Protein AF-A0A6V7M2B4-F1 (afdb_monomer_lite)

Structure (mmCIF, N/CA/C/O backbone):
data_AF-A0A6V7M2B4-F1
#
_entry.id   AF-A0A6V7M2B4-F1
#
loop_
_atom_site.group_PDB
_atom_site.id
_atom_site.type_symbol
_atom_site.label_atom_id
_atom_site.label_alt_id
_atom_site.label_comp_id
_atom_site.label_asym_id
_atom_site.label_entity_id
_atom_site.label_seq_id
_atom_site.pdbx_PDB_ins_code
_atom_site.Cartn_x
_atom_site.Cartn_y
_atom_site.Cartn_z
_atom_site.occupancy
_atom_site.B_iso_or_equiv
_atom_site.auth_seq_id
_atom_site.auth_comp_id
_atom_site.auth_asym_id
_atom_site.auth_atom_id
_atom_site.pdbx_PDB_model_num
ATOM 1 N N . SER A 1 1 ? -17.835 -3.191 -33.136 1.00 56.09 1 SER A N 1
ATOM 2 C CA . SER A 1 1 ? -17.788 -2.175 -32.068 1.00 56.09 1 SER A CA 1
ATOM 3 C C . SER A 1 1 ? -17.385 -2.877 -30.785 1.00 56.09 1 SER A C 1
ATOM 5 O O . SER A 1 1 ? -18.093 -3.775 -30.359 1.00 56.09 1 SER A O 1
ATOM 7 N N . CYS A 1 2 ? -16.222 -2.564 -30.212 1.00 63.38 2 CYS A N 1
ATOM 8 C CA . CYS A 1 2 ? -15.866 -3.088 -28.892 1.00 63.38 2 CYS A CA 1
ATOM 9 C C . CYS A 1 2 ? -16.483 -2.144 -27.853 1.00 63.38 2 CYS A C 1
ATOM 11 O O . CYS A 1 2 ? -16.077 -0.986 -27.772 1.00 63.38 2 CYS A O 1
ATOM 13 N N . THR A 1 3 ? -17.528 -2.576 -27.150 1.00 84.31 3 THR A N 1
ATOM 14 C CA . THR A 1 3 ? -18.152 -1.786 -26.081 1.00 84.31 3 THR A CA 1
ATOM 15 C C . THR A 1 3 ? -17.489 -2.146 -24.757 1.00 84.31 3 THR A C 1
ATOM 17 O O . THR A 1 3 ? -17.508 -3.310 -24.374 1.00 84.31 3 THR A O 1
ATOM 20 N N . LEU A 1 4 ? -16.938 -1.163 -24.040 1.00 95.12 4 LEU A N 1
ATOM 21 C CA . LEU A 1 4 ? -16.329 -1.352 -22.710 1.00 95.12 4 LEU A CA 1
ATOM 22 C C . LEU A 1 4 ? -17.370 -1.493 -21.578 1.00 95.12 4 LEU A C 1
ATOM 24 O O . LEU A 1 4 ? -17.032 -1.466 -20.399 1.00 95.12 4 LEU A O 1
ATOM 28 N N . THR A 1 5 ? -18.653 -1.623 -21.920 1.00 96.44 5 THR A N 1
ATOM 29 C CA . THR A 1 5 ? -19.739 -1.846 -20.963 1.00 96.44 5 THR A CA 1
ATOM 30 C C . THR A 1 5 ? -19.493 -3.131 -20.173 1.00 96.44 5 THR A C 1
ATOM 32 O O . THR A 1 5 ? -19.309 -4.190 -20.767 1.00 96.44 5 THR A O 1
ATOM 35 N N . ASN A 1 6 ? -19.527 -3.038 -18.839 1.00 96.00 6 ASN A N 1
ATOM 36 C CA . ASN A 1 6 ? -19.274 -4.153 -17.918 1.00 96.00 6 ASN A CA 1
ATOM 37 C C . ASN A 1 6 ? -17.878 -4.805 -18.066 1.00 96.00 6 ASN A C 1
ATOM 39 O O . ASN A 1 6 ? -17.697 -5.957 -17.679 1.00 96.00 6 ASN A O 1
ATOM 43 N N . ASN A 1 7 ? -16.894 -4.088 -18.622 1.00 97.31 7 ASN A N 1
ATOM 44 C CA . ASN A 1 7 ? -15.493 -4.502 -18.601 1.00 97.31 7 ASN A CA 1
ATOM 45 C C . ASN A 1 7 ? -14.777 -3.802 -17.429 1.00 97.31 7 ASN A C 1
ATOM 47 O O . ASN A 1 7 ? -14.716 -2.574 -17.379 1.00 97.31 7 ASN A O 1
ATOM 51 N N . PHE A 1 8 ? -14.245 -4.598 -16.500 1.00 97.75 8 PHE A N 1
ATOM 52 C CA . PHE A 1 8 ? -13.470 -4.137 -15.342 1.00 97.75 8 PHE A CA 1
ATOM 53 C C . PHE A 1 8 ? -12.046 -4.706 -15.344 1.00 97.75 8 PHE A C 1
ATOM 55 O O . PHE A 1 8 ? -11.426 -4.830 -14.286 1.00 97.75 8 PHE A O 1
ATOM 62 N N . ASP A 1 9 ? -11.547 -5.076 -16.523 1.00 98.31 9 ASP A N 1
ATOM 63 C CA . ASP A 1 9 ? -10.176 -5.532 -16.708 1.00 98.31 9 ASP A CA 1
ATOM 64 C C . ASP A 1 9 ? -9.200 -4.440 -16.257 1.00 98.31 9 ASP A C 1
ATOM 66 O O . ASP A 1 9 ? -9.500 -3.244 -16.301 1.00 98.31 9 ASP A O 1
ATOM 70 N N . ASP A 1 10 ? -8.014 -4.848 -15.811 1.00 98.06 10 ASP A N 1
ATOM 71 C CA . ASP A 1 10 ? -6.987 -3.901 -15.391 1.00 98.06 10 ASP A CA 1
ATOM 72 C C . ASP A 1 10 ? -6.561 -2.993 -16.557 1.00 98.06 10 ASP A C 1
ATOM 74 O O . ASP A 1 10 ? -6.013 -3.460 -17.556 1.00 98.06 10 ASP A O 1
ATOM 78 N N . ILE A 1 11 ? -6.773 -1.684 -16.400 1.00 98.25 11 ILE A N 1
ATOM 79 C CA . ILE A 1 11 ? -6.397 -0.669 -17.397 1.00 98.25 11 ILE A CA 1
ATOM 80 C C . ILE A 1 11 ? -5.090 0.058 -17.057 1.00 98.25 11 ILE A C 1
ATOM 82 O O . ILE A 1 11 ? -4.674 0.961 -17.785 1.00 98.25 11 ILE A O 1
ATOM 86 N N . LYS A 1 12 ? -4.445 -0.268 -15.930 1.00 98.62 12 LYS A N 1
ATOM 87 C CA . LYS A 1 12 ? -3.243 0.438 -15.479 1.00 98.62 12 LYS A CA 1
ATOM 88 C C . LYS A 1 12 ? -2.081 0.186 -16.437 1.00 98.62 12 LYS A C 1
ATOM 90 O O . LYS A 1 12 ? -1.535 -0.910 -16.513 1.00 98.62 12 LYS A O 1
ATOM 95 N N . HIS A 1 13 ? -1.601 1.251 -17.073 1.00 98.56 13 HIS A N 1
ATOM 96 C CA . HIS A 1 13 ? -0.385 1.205 -17.892 1.00 98.56 13 HIS A CA 1
ATOM 97 C C . HIS A 1 13 ? 0.884 0.884 -17.087 1.00 98.56 13 HIS A C 1
ATOM 99 O O . HIS A 1 13 ? 1.904 0.510 -17.661 1.00 98.56 13 HIS A O 1
ATOM 105 N N . THR A 1 14 ? 0.833 1.032 -15.762 1.00 98.75 14 THR A N 1
ATOM 106 C CA . THR A 1 14 ? 1.943 0.734 -14.855 1.00 98.75 14 THR A CA 1
ATOM 107 C C . THR A 1 14 ? 2.026 -0.739 -14.459 1.00 98.75 14 THR A C 1
ATOM 109 O O . THR A 1 14 ? 3.034 -1.121 -13.871 1.00 98.75 14 THR A O 1
ATOM 112 N N . THR A 1 15 ? 1.029 -1.579 -14.766 1.00 98.81 15 THR A N 1
ATOM 113 C CA . THR A 1 15 ? 1.054 -3.010 -14.417 1.00 98.81 15 THR A CA 1
ATOM 114 C C . THR A 1 15 ? 2.173 -3.741 -15.167 1.00 98.81 15 THR A C 1
ATOM 116 O O . THR A 1 15 ? 2.308 -3.634 -16.386 1.00 98.81 15 THR A O 1
ATOM 119 N N . LEU A 1 16 ? 2.993 -4.503 -14.432 1.00 98.81 16 LEU A N 1
ATOM 120 C CA . LEU A 1 16 ? 4.170 -5.195 -14.962 1.00 98.81 16 LEU A CA 1
ATOM 121 C C . LEU A 1 16 ? 4.033 -6.717 -14.849 1.00 98.81 16 LEU A C 1
ATOM 123 O O . LEU A 1 16 ? 3.724 -7.261 -13.793 1.00 98.81 16 LEU A O 1
ATOM 127 N N . SER A 1 17 ? 4.365 -7.414 -15.937 1.00 98.75 17 SER A N 1
ATOM 128 C CA . SER A 1 17 ? 4.727 -8.839 -15.883 1.00 98.75 17 SER A CA 1
ATOM 129 C C . SER A 1 17 ? 6.101 -9.019 -15.229 1.00 98.75 17 SER A C 1
ATOM 131 O O . SER A 1 17 ? 6.891 -8.079 -15.219 1.00 98.75 17 SER A O 1
ATOM 133 N N . GLU A 1 18 ? 6.456 -10.230 -14.788 1.00 98.75 18 GLU A N 1
ATOM 134 C CA . GLU A 1 18 ? 7.800 -10.514 -14.248 1.00 98.75 18 GLU A CA 1
ATOM 135 C C . GLU A 1 18 ? 8.916 -10.109 -15.224 1.00 98.75 18 GLU A C 1
ATOM 137 O O . GLU A 1 18 ? 9.880 -9.452 -14.835 1.00 98.75 18 GLU A O 1
ATOM 142 N N . ARG A 1 19 ? 8.759 -10.412 -16.521 1.00 98.81 19 ARG A N 1
ATOM 143 C CA . ARG A 1 19 ? 9.709 -9.987 -17.562 1.00 98.81 19 ARG A CA 1
ATOM 144 C C . ARG A 1 19 ? 9.867 -8.463 -17.602 1.00 98.81 19 ARG A C 1
ATOM 146 O O . ARG A 1 19 ? 10.985 -7.968 -17.726 1.00 98.81 19 ARG A O 1
ATOM 153 N N . GLY A 1 20 ? 8.755 -7.730 -17.525 1.00 98.81 20 GLY A N 1
ATOM 154 C CA . GLY A 1 20 ? 8.756 -6.266 -17.495 1.00 98.81 20 GLY A CA 1
ATOM 155 C C . GLY A 1 20 ? 9.381 -5.715 -16.213 1.00 98.81 20 GLY A C 1
ATOM 156 O O . GLY A 1 20 ? 10.231 -4.834 -16.281 1.00 98.81 20 GLY A O 1
ATOM 157 N N . ALA A 1 21 ? 9.021 -6.288 -15.064 1.00 98.94 21 ALA A N 1
ATOM 158 C CA . ALA A 1 21 ? 9.522 -5.899 -13.754 1.00 98.94 21 ALA A CA 1
ATOM 159 C C . ALA A 1 21 ? 11.032 -6.115 -13.624 1.00 98.94 21 ALA A C 1
ATOM 161 O O . ALA A 1 21 ? 11.735 -5.219 -13.169 1.00 98.94 21 ALA A O 1
ATOM 162 N N . LEU A 1 22 ? 11.562 -7.252 -14.084 1.00 98.88 22 LEU A N 1
ATOM 163 C CA . LEU A 1 22 ? 13.005 -7.497 -14.078 1.00 98.88 22 LEU A CA 1
ATOM 164 C C . LEU A 1 22 ? 13.753 -6.504 -14.970 1.00 98.88 22 LEU A C 1
ATOM 166 O O . LEU A 1 22 ? 14.755 -5.943 -14.534 1.00 98.88 22 LEU A O 1
ATOM 170 N N . LYS A 1 23 ? 13.246 -6.226 -16.180 1.00 98.88 23 LYS A N 1
ATOM 171 C CA . LYS A 1 23 ? 13.855 -5.232 -17.077 1.00 98.88 23 LYS A CA 1
ATOM 172 C C . LYS A 1 23 ? 13.889 -3.843 -16.430 1.00 98.88 23 LYS A C 1
ATOM 174 O O . LYS A 1 23 ? 14.935 -3.198 -16.417 1.00 98.88 23 LYS A O 1
ATOM 179 N N . GLU A 1 24 ? 12.766 -3.401 -15.874 1.00 98.88 24 GLU A N 1
ATOM 180 C CA . GLU A 1 24 ? 12.638 -2.073 -15.273 1.00 98.88 24 GLU A CA 1
ATOM 181 C C . GLU A 1 24 ? 13.456 -1.940 -13.975 1.00 98.88 24 GLU A C 1
ATOM 183 O O . GLU A 1 24 ? 14.129 -0.933 -13.752 1.00 98.88 24 GLU A O 1
ATOM 188 N N . ALA A 1 25 ? 13.501 -2.988 -13.147 1.00 98.88 25 ALA A N 1
ATOM 189 C CA . ALA A 1 25 ? 14.331 -3.021 -11.944 1.00 98.88 25 ALA A CA 1
ATOM 190 C C . ALA A 1 25 ? 15.839 -3.024 -12.258 1.00 98.88 25 ALA A C 1
ATOM 192 O O . ALA A 1 25 ? 16.637 -2.426 -11.525 1.00 98.88 25 ALA A O 1
ATOM 193 N N . SER A 1 26 ? 16.250 -3.668 -13.355 1.00 98.69 26 SER A N 1
ATOM 194 C CA . SER A 1 26 ? 17.626 -3.600 -13.859 1.00 98.69 26 SER A CA 1
ATOM 195 C C . SER A 1 26 ? 17.983 -2.210 -14.389 1.00 98.69 26 SER A C 1
ATOM 197 O O . SER A 1 26 ? 19.115 -1.780 -14.186 1.00 98.69 26 SER A O 1
ATOM 199 N N . ARG A 1 27 ? 17.028 -1.491 -14.997 1.00 98.75 27 ARG A N 1
ATOM 200 C CA . ARG A 1 27 ? 17.210 -0.116 -15.496 1.00 98.75 27 ARG A CA 1
ATOM 201 C C . ARG A 1 27 ? 17.409 0.903 -14.370 1.00 98.75 27 ARG A C 1
ATOM 203 O O . ARG A 1 27 ? 18.131 1.879 -14.544 1.00 98.75 27 ARG A O 1
ATOM 210 N N . CYS A 1 28 ? 16.795 0.678 -13.207 1.00 98.88 28 CYS A N 1
ATOM 211 C CA . CYS A 1 28 ? 16.949 1.550 -12.042 1.00 98.88 28 CYS A CA 1
ATOM 212 C C . CYS A 1 28 ? 18.419 1.667 -11.603 1.00 98.88 28 CYS A C 1
ATOM 214 O O . CYS A 1 28 ? 19.070 0.657 -11.313 1.00 98.88 28 CYS A O 1
ATOM 216 N N . LEU A 1 29 ? 18.894 2.911 -11.452 1.00 98.75 29 LEU A N 1
ATOM 217 C CA . LEU A 1 29 ? 20.263 3.242 -11.031 1.00 98.75 29 LEU A CA 1
ATOM 218 C C . LEU A 1 29 ? 20.574 2.888 -9.571 1.00 98.75 29 LEU A C 1
ATOM 220 O O . LEU A 1 29 ? 21.741 2.872 -9.191 1.00 98.75 29 LEU A O 1
ATOM 224 N N . LYS A 1 30 ? 19.550 2.626 -8.746 1.00 98.69 30 LYS A N 1
ATOM 225 C CA . LYS A 1 30 ? 19.702 2.307 -7.312 1.00 98.69 30 LYS A CA 1
ATOM 226 C C . LYS A 1 30 ? 20.486 3.408 -6.575 1.00 98.69 30 LYS A C 1
ATOM 228 O O . LYS A 1 30 ? 21.428 3.135 -5.830 1.00 98.69 30 LYS A O 1
ATOM 233 N N . CYS A 1 31 ? 20.080 4.656 -6.820 1.00 98.75 31 CYS A N 1
ATOM 234 C CA . CYS A 1 31 ? 20.736 5.877 -6.354 1.00 98.75 31 CYS A CA 1
ATOM 235 C C . CYS A 1 31 ? 21.023 5.857 -4.845 1.00 98.75 31 CYS A C 1
ATOM 237 O O . CYS A 1 31 ? 20.195 5.405 -4.056 1.00 98.75 31 CYS A O 1
ATOM 239 N N . ALA A 1 32 ? 22.168 6.401 -4.436 1.00 98.44 32 ALA A N 1
ATOM 240 C CA . ALA A 1 32 ? 22.384 6.781 -3.043 1.00 98.44 32 ALA A CA 1
ATOM 241 C C . ALA A 1 32 ? 21.483 7.972 -2.679 1.00 98.44 32 ALA A C 1
ATOM 243 O O . ALA A 1 32 ? 21.196 8.792 -3.551 1.00 98.44 32 ALA A O 1
ATOM 244 N N . ASP A 1 33 ? 21.054 8.046 -1.413 1.00 97.94 33 ASP A N 1
ATOM 245 C CA . ASP A 1 33 ? 20.233 9.146 -0.878 1.00 97.94 33 ASP A CA 1
ATOM 246 C C . ASP A 1 33 ? 19.055 9.511 -1.806 1.00 97.94 33 ASP A C 1
ATOM 248 O O . ASP A 1 33 ? 18.876 10.653 -2.239 1.00 97.94 33 ASP A O 1
ATOM 252 N N . ALA A 1 34 ? 18.315 8.473 -2.212 1.00 98.50 34 ALA A N 1
ATOM 253 C CA . ALA A 1 34 ? 17.491 8.507 -3.407 1.00 98.50 34 ALA A CA 1
ATOM 254 C C . ALA A 1 34 ? 16.373 9.567 -3.310 1.00 98.50 34 ALA A C 1
ATOM 256 O O . ALA A 1 34 ? 15.529 9.490 -2.414 1.00 98.50 34 ALA A O 1
ATOM 257 N N . PRO A 1 35 ? 16.279 10.518 -4.259 1.00 98.69 35 PRO A N 1
ATOM 258 C CA . PRO A 1 35 ? 15.240 11.549 -4.222 1.00 98.69 35 PRO A CA 1
ATOM 259 C C . PRO A 1 35 ? 13.826 10.970 -4.335 1.00 98.69 35 PRO A C 1
ATOM 261 O O . PRO A 1 35 ? 12.902 11.486 -3.717 1.00 98.69 35 PRO A O 1
ATOM 264 N N . CYS A 1 36 ? 13.656 9.838 -5.025 1.00 98.75 36 CYS A N 1
ATOM 265 C CA . CYS A 1 36 ? 12.371 9.145 -5.092 1.00 98.75 36 CYS A CA 1
ATOM 266 C C . CYS A 1 36 ? 11.873 8.630 -3.730 1.00 98.75 36 CYS A C 1
ATOM 268 O O . CYS A 1 36 ? 10.662 8.600 -3.518 1.00 98.75 36 CYS A O 1
ATOM 270 N N . GLN A 1 37 ? 12.775 8.258 -2.812 1.00 98.75 37 GLN A N 1
ATOM 271 C CA . GLN A 1 37 ? 12.416 7.919 -1.433 1.00 98.75 37 GLN A CA 1
ATOM 272 C C . GLN A 1 37 ? 11.984 9.176 -0.674 1.00 98.75 37 GLN A C 1
ATOM 274 O O . GLN A 1 37 ? 10.906 9.185 -0.093 1.00 98.75 37 GLN A O 1
ATOM 279 N N . LYS A 1 38 ? 12.753 10.269 -0.778 1.00 98.56 38 LYS A N 1
ATOM 280 C CA . LYS A 1 38 ? 12.433 11.553 -0.125 1.00 98.56 38 LYS A CA 1
ATOM 281 C C . LYS A 1 38 ? 11.080 12.123 -0.553 1.00 98.56 38 LYS A C 1
ATOM 283 O O . LYS A 1 38 ? 10.396 12.740 0.257 1.00 98.56 38 LYS A O 1
ATOM 288 N N . SER A 1 39 ? 10.707 11.911 -1.815 1.00 98.50 39 SER A N 1
ATOM 289 C CA . SER A 1 39 ? 9.413 12.301 -2.388 1.00 98.50 39 SER A CA 1
ATOM 290 C C . SER A 1 39 ? 8.284 11.299 -2.103 1.00 98.50 39 SER A C 1
ATOM 292 O O . SER A 1 39 ? 7.145 11.534 -2.505 1.00 98.50 39 SER A O 1
ATOM 294 N N . CYS A 1 40 ? 8.563 10.172 -1.443 1.00 98.69 40 CYS A N 1
ATOM 295 C CA . CYS A 1 40 ? 7.544 9.226 -1.006 1.00 98.69 40 CYS A CA 1
ATOM 296 C C . CYS A 1 40 ? 7.007 9.632 0.379 1.00 98.69 40 CYS A C 1
ATOM 29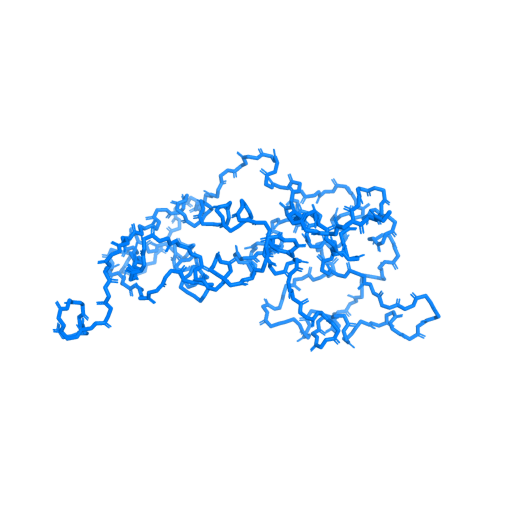8 O O . CYS A 1 40 ? 7.789 9.705 1.328 1.00 98.69 40 CYS A O 1
ATOM 300 N N . PRO A 1 41 ? 5.684 9.821 0.554 1.00 98.75 41 PRO A N 1
ATOM 301 C CA . PRO A 1 41 ? 5.114 10.203 1.849 1.00 98.75 41 PRO A CA 1
ATOM 302 C C . PRO A 1 41 ? 5.391 9.214 2.989 1.00 98.75 41 PRO A C 1
ATOM 304 O O . PRO A 1 41 ? 5.492 9.629 4.139 1.00 98.75 41 PRO A O 1
ATOM 307 N N . THR A 1 42 ? 5.535 7.921 2.685 1.00 98.44 42 THR A N 1
ATOM 308 C CA . THR A 1 42 ? 5.882 6.884 3.672 1.00 98.44 42 THR A CA 1
ATOM 309 C C . THR A 1 42 ? 7.378 6.569 3.707 1.00 98.44 42 THR A C 1
ATOM 311 O O . THR A 1 42 ? 7.769 5.646 4.402 1.00 98.44 42 THR A O 1
ATOM 314 N N . GLN A 1 43 ? 8.216 7.302 2.962 1.00 98.31 43 GLN A N 1
ATOM 315 C CA . GLN A 1 43 ? 9.679 7.145 2.944 1.00 98.31 43 GLN A CA 1
ATOM 316 C C . GLN A 1 43 ? 10.179 5.724 2.622 1.00 98.31 43 GLN A C 1
ATOM 318 O O . GLN A 1 43 ? 11.285 5.367 3.030 1.00 98.31 43 GLN A O 1
ATOM 323 N N . ILE A 1 44 ? 9.404 4.939 1.855 1.00 98.12 44 ILE A N 1
ATOM 324 C CA . ILE A 1 44 ? 9.785 3.565 1.485 1.00 98.12 44 ILE A CA 1
ATOM 325 C C . ILE A 1 44 ? 11.178 3.545 0.846 1.00 98.12 44 ILE A C 1
ATOM 327 O O . ILE A 1 44 ? 11.476 4.384 -0.013 1.00 98.12 44 ILE A O 1
ATOM 331 N N . ASP A 1 45 ? 12.018 2.572 1.199 1.00 98.62 45 ASP A N 1
ATOM 332 C CA . ASP A 1 45 ? 13.343 2.431 0.587 1.00 98.62 45 ASP A CA 1
ATOM 333 C C . ASP A 1 45 ? 13.242 1.897 -0.858 1.00 98.62 45 ASP A C 1
ATOM 335 O O . ASP A 1 45 ? 13.389 0.704 -1.156 1.00 98.62 45 ASP A O 1
ATOM 339 N N . VAL A 1 46 ? 12.993 2.827 -1.790 1.00 98.75 46 VAL A N 1
ATOM 340 C CA . VAL A 1 46 ? 12.859 2.564 -3.231 1.00 98.75 46 VAL A CA 1
ATOM 341 C C . VAL A 1 46 ? 14.098 1.885 -3.803 1.00 98.75 46 VAL A C 1
ATOM 343 O O . VAL A 1 46 ? 13.999 1.001 -4.658 1.00 98.75 46 VAL A O 1
ATOM 346 N N . LYS A 1 47 ? 15.282 2.276 -3.331 1.00 98.75 47 LYS A N 1
ATOM 347 C CA . LYS A 1 47 ? 16.543 1.696 -3.786 1.00 98.75 47 LYS A CA 1
ATOM 348 C C . LYS A 1 47 ? 16.599 0.217 -3.410 1.00 98.75 47 LYS A C 1
ATOM 350 O O . LYS A 1 47 ? 16.895 -0.619 -4.272 1.00 98.75 47 LYS A O 1
ATOM 355 N N . SER A 1 48 ? 16.329 -0.107 -2.151 1.00 98.81 48 SER A N 1
ATOM 356 C CA . SER A 1 48 ? 16.481 -1.459 -1.614 1.00 98.81 48 SER A CA 1
ATOM 357 C C . SER A 1 48 ? 15.430 -2.422 -2.159 1.00 98.81 48 SER A C 1
ATOM 359 O O . SER A 1 48 ? 15.791 -3.520 -2.606 1.00 98.81 48 SER A O 1
ATOM 361 N N . PHE A 1 49 ? 14.155 -2.020 -2.239 1.00 98.88 49 PHE A N 1
ATOM 362 C CA . PHE A 1 49 ? 13.135 -2.927 -2.770 1.00 98.88 49 PHE A CA 1
ATOM 363 C C . PHE A 1 49 ? 13.332 -3.188 -4.270 1.00 98.88 49 PHE A C 1
ATOM 365 O O . PHE A 1 49 ? 13.233 -4.336 -4.707 1.00 98.88 49 PHE A O 1
ATOM 372 N N . ILE A 1 50 ? 13.699 -2.176 -5.071 1.00 98.94 50 ILE A N 1
ATOM 373 C CA . ILE A 1 50 ? 13.962 -2.379 -6.507 1.00 98.94 50 ILE A CA 1
ATOM 374 C C . ILE A 1 50 ? 15.221 -3.230 -6.717 1.00 98.94 50 ILE A C 1
ATOM 376 O O . ILE A 1 50 ? 15.246 -4.091 -7.600 1.00 98.94 50 ILE A O 1
ATOM 380 N N . THR A 1 51 ? 16.249 -3.053 -5.882 1.00 98.94 51 THR A N 1
ATOM 381 C CA . THR A 1 51 ? 17.429 -3.934 -5.886 1.00 98.94 51 THR A CA 1
ATOM 382 C C . THR A 1 51 ? 17.023 -5.386 -5.645 1.00 98.94 51 THR A C 1
ATOM 384 O O . THR A 1 51 ? 17.434 -6.276 -6.393 1.00 98.94 51 THR A O 1
ATOM 387 N N . SER A 1 52 ? 16.148 -5.628 -4.669 1.00 98.88 52 SER A N 1
ATOM 388 C CA . SER A 1 52 ? 15.630 -6.963 -4.368 1.00 98.88 52 SER A CA 1
ATOM 389 C C . SER A 1 52 ? 14.853 -7.566 -5.545 1.00 98.88 52 SER A C 1
ATOM 391 O O . SER A 1 52 ? 15.102 -8.720 -5.894 1.00 98.88 52 SER A O 1
ATOM 393 N N . ILE A 1 53 ? 14.014 -6.784 -6.241 1.00 98.88 53 ILE A N 1
ATOM 394 C CA . ILE A 1 53 ? 13.327 -7.235 -7.467 1.00 98.88 53 ILE A CA 1
ATOM 395 C C . ILE A 1 53 ? 14.339 -7.632 -8.547 1.00 98.88 53 ILE A C 1
ATOM 397 O O . ILE A 1 53 ? 14.208 -8.707 -9.130 1.00 98.88 53 ILE A O 1
ATOM 401 N N . SER A 1 54 ? 15.371 -6.812 -8.789 1.00 98.75 54 SER A N 1
ATOM 402 C CA . SER A 1 54 ? 16.390 -7.103 -9.814 1.00 98.75 54 SER A CA 1
ATOM 403 C C . SER A 1 54 ? 17.167 -8.398 -9.545 1.00 98.75 54 SER A C 1
ATOM 405 O O . SER A 1 54 ? 17.589 -9.069 -10.483 1.00 98.75 54 SER A O 1
ATOM 407 N N . ASN A 1 55 ? 17.267 -8.796 -8.273 1.00 98.75 55 ASN A N 1
ATOM 408 C CA . ASN A 1 55 ? 17.900 -10.036 -7.824 1.00 98.75 55 ASN A CA 1
ATOM 409 C C . ASN A 1 55 ? 16.908 -11.201 -7.647 1.00 98.75 55 ASN A C 1
ATOM 411 O O . ASN A 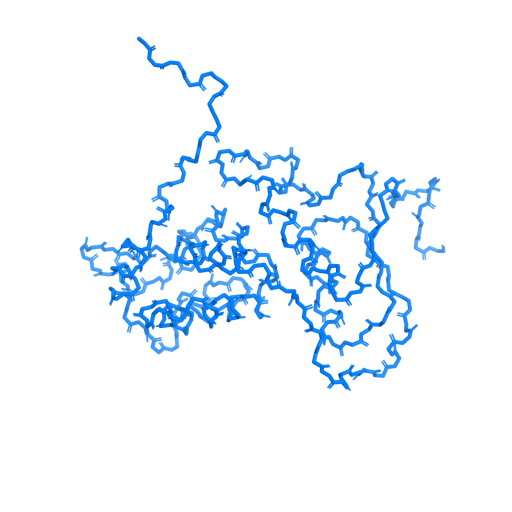1 55 ? 17.255 -12.210 -7.037 1.00 98.75 55 ASN A O 1
ATOM 415 N N . LYS A 1 56 ? 15.668 -11.070 -8.142 1.00 98.75 56 LYS A N 1
ATOM 416 C CA . LYS A 1 56 ? 14.572 -12.048 -7.980 1.00 98.75 56 LYS A CA 1
ATOM 417 C C . LYS A 1 56 ? 14.186 -12.356 -6.526 1.00 98.75 56 LYS A C 1
ATOM 419 O O . LYS A 1 56 ? 13.509 -13.344 -6.251 1.00 98.75 56 LYS A O 1
ATOM 424 N N . ASN A 1 57 ? 14.566 -11.497 -5.585 1.00 98.81 57 ASN A N 1
ATOM 425 C CA . ASN A 1 57 ? 14.152 -11.586 -4.191 1.00 98.81 57 ASN A CA 1
ATOM 426 C C . ASN A 1 57 ? 12.842 -10.807 -3.977 1.00 98.81 57 ASN A C 1
ATOM 428 O O . ASN A 1 57 ? 12.825 -9.731 -3.379 1.00 98.81 57 ASN A O 1
ATOM 432 N N . TYR A 1 58 ? 11.734 -11.340 -4.492 1.00 98.81 58 TYR A N 1
ATOM 433 C CA . TYR A 1 58 ? 10.428 -10.668 -4.429 1.00 98.81 58 TYR A CA 1
ATOM 434 C C . TYR A 1 58 ? 9.885 -10.568 -3.004 1.00 98.81 58 TYR A C 1
ATOM 436 O O . TYR A 1 58 ? 9.308 -9.549 -2.638 1.00 98.81 58 TYR A O 1
ATOM 444 N N . TYR A 1 59 ? 10.145 -11.585 -2.178 1.00 98.75 59 TYR A N 1
ATOM 445 C CA . TYR A 1 59 ? 9.821 -11.550 -0.754 1.00 98.75 59 TYR A CA 1
ATOM 446 C C . TYR A 1 59 ? 10.550 -10.405 -0.039 1.00 98.75 59 TYR A C 1
ATOM 448 O O . TYR A 1 59 ? 9.916 -9.627 0.665 1.00 98.75 59 TYR A O 1
ATOM 456 N N . GLY A 1 60 ? 11.866 -10.265 -0.245 1.00 98.69 60 GLY A N 1
ATOM 457 C CA . GLY A 1 60 ? 12.645 -9.177 0.348 1.00 98.69 60 GLY A CA 1
ATOM 458 C C . GLY A 1 60 ? 12.159 -7.800 -0.100 1.00 98.69 60 GLY A C 1
ATOM 459 O O . GLY A 1 60 ? 12.029 -6.908 0.730 1.00 98.69 60 GLY A O 1
ATOM 460 N N . ALA A 1 61 ? 11.806 -7.651 -1.380 1.00 98.88 61 ALA A N 1
ATOM 461 C CA . ALA A 1 61 ? 11.215 -6.418 -1.893 1.00 98.88 61 ALA A CA 1
ATOM 462 C C . ALA A 1 61 ? 9.877 -6.090 -1.211 1.00 98.88 61 ALA A C 1
ATOM 464 O O . ALA A 1 61 ? 9.693 -4.978 -0.724 1.00 98.88 61 ALA A O 1
ATOM 465 N N . ALA A 1 62 ? 8.958 -7.058 -1.144 1.00 98.88 62 ALA A N 1
ATOM 466 C CA . ALA A 1 62 ? 7.660 -6.871 -0.503 1.00 98.88 62 ALA A CA 1
ATOM 467 C C . ALA A 1 62 ? 7.792 -6.589 0.997 1.00 98.88 62 ALA A C 1
ATOM 469 O O . ALA A 1 62 ? 7.090 -5.726 1.516 1.00 98.88 62 ALA A O 1
ATOM 470 N N . LYS A 1 63 ? 8.716 -7.270 1.686 1.00 98.50 63 LYS A N 1
ATOM 471 C CA . LYS A 1 63 ? 9.029 -7.006 3.092 1.00 98.50 63 LYS A CA 1
ATOM 472 C C . LYS A 1 63 ? 9.483 -5.563 3.295 1.00 98.50 63 LYS A C 1
ATOM 474 O O . LYS A 1 63 ? 8.988 -4.924 4.216 1.00 98.50 63 LYS A O 1
ATOM 479 N N . GLU A 1 64 ? 10.390 -5.062 2.460 1.00 98.56 64 GLU A N 1
ATOM 480 C CA . GLU A 1 64 ? 10.862 -3.675 2.536 1.00 98.56 64 GLU A CA 1
ATOM 481 C C . GLU A 1 64 ? 9.692 -2.694 2.364 1.00 98.56 64 GLU A C 1
ATOM 483 O O . GLU A 1 64 ? 9.442 -1.861 3.228 1.00 98.56 64 GLU A O 1
ATOM 488 N N . ILE A 1 65 ? 8.883 -2.881 1.315 1.00 98.88 65 ILE A N 1
ATOM 489 C CA . ILE A 1 65 ? 7.701 -2.050 1.036 1.00 98.88 65 ILE A CA 1
ATOM 490 C C . ILE A 1 65 ? 6.720 -2.046 2.220 1.00 98.88 65 ILE A C 1
ATOM 492 O O . ILE A 1 65 ? 6.289 -0.985 2.668 1.00 98.88 65 ILE A O 1
ATOM 496 N N . LEU A 1 66 ? 6.361 -3.229 2.730 1.00 98.62 66 LEU A N 1
ATOM 497 C CA . LEU A 1 66 ? 5.371 -3.387 3.799 1.00 98.62 66 LEU A CA 1
ATOM 498 C C . LEU A 1 66 ? 5.900 -2.958 5.174 1.00 98.62 66 LEU A C 1
ATOM 500 O O . LEU A 1 66 ? 5.103 -2.746 6.092 1.00 98.62 66 LEU A O 1
ATOM 504 N N . SER A 1 67 ? 7.220 -2.835 5.345 1.00 98.12 67 SER A N 1
ATOM 505 C CA . SER A 1 67 ? 7.821 -2.359 6.597 1.00 98.12 67 SER A CA 1
ATOM 506 C C . SER A 1 67 ? 7.461 -0.896 6.849 1.00 98.12 67 SER A C 1
ATOM 508 O O . SER A 1 67 ? 7.034 -0.572 7.956 1.00 98.12 67 SER A O 1
ATOM 510 N N . ASP A 1 68 ? 7.498 -0.068 5.805 1.00 98.62 68 ASP A N 1
ATOM 511 C CA . ASP A 1 68 ? 7.167 1.359 5.881 1.00 98.62 68 ASP A CA 1
ATOM 512 C C . ASP A 1 68 ? 5.717 1.673 5.484 1.00 98.62 68 ASP A C 1
ATOM 514 O O . ASP A 1 68 ? 5.139 2.657 5.947 1.00 98.62 68 ASP A O 1
ATOM 518 N N . ASN A 1 69 ? 5.098 0.849 4.632 1.00 98.81 69 ASN A N 1
ATOM 519 C CA . ASN A 1 69 ? 3.739 1.076 4.150 1.00 98.81 69 ASN A CA 1
ATOM 520 C C . ASN A 1 69 ? 2.875 -0.197 4.238 1.00 98.81 69 ASN A C 1
ATOM 522 O O . ASN A 1 69 ? 2.928 -1.035 3.335 1.00 98.81 69 ASN A O 1
ATOM 526 N N . PRO A 1 70 ? 2.017 -0.329 5.269 1.00 98.69 70 PRO A N 1
ATOM 527 C CA . PRO A 1 70 ? 1.090 -1.455 5.411 1.00 98.69 70 PRO A CA 1
ATOM 528 C C . PRO A 1 70 ? 0.108 -1.637 4.243 1.00 98.69 70 PRO A C 1
ATOM 530 O O . PRO A 1 70 ? -0.401 -2.737 4.059 1.00 98.69 70 PRO A O 1
ATOM 533 N N . LEU A 1 71 ? -0.133 -0.586 3.450 1.00 98.88 71 LEU A N 1
ATOM 534 C CA . LEU A 1 71 ? -0.987 -0.603 2.258 1.00 98.88 71 LEU A CA 1
ATOM 535 C C . LEU A 1 71 ? -0.155 -0.595 0.962 1.00 98.88 71 LEU A C 1
ATOM 537 O O . LEU A 1 71 ? -0.444 0.116 -0.007 1.00 98.88 71 LEU A O 1
ATOM 541 N N . GLY A 1 72 ? 0.949 -1.344 0.972 1.00 98.75 72 GLY A N 1
ATOM 542 C CA . GLY A 1 72 ? 1.946 -1.351 -0.091 1.00 98.75 72 GLY A CA 1
ATOM 543 C C . GLY A 1 72 ? 1.417 -1.785 -1.463 1.00 98.75 72 GLY A C 1
ATOM 544 O O . GLY A 1 72 ? 1.840 -1.217 -2.471 1.00 98.75 72 GLY A O 1
ATOM 545 N N . LEU A 1 73 ? 0.490 -2.743 -1.537 1.00 98.81 73 LEU A N 1
ATOM 546 C CA . LEU A 1 73 ? -0.084 -3.198 -2.806 1.00 98.81 73 LEU A CA 1
ATOM 547 C C . LEU A 1 73 ? -1.089 -2.178 -3.343 1.00 98.81 73 LEU A C 1
ATOM 549 O O . LEU A 1 73 ? -0.989 -1.796 -4.510 1.00 98.81 73 LEU A O 1
ATOM 553 N N . THR A 1 74 ? -1.980 -1.673 -2.483 1.00 98.88 74 THR A N 1
ATOM 554 C CA . THR A 1 74 ? -2.919 -0.599 -2.836 1.00 98.88 74 THR A CA 1
ATOM 555 C C . THR A 1 74 ? -2.158 0.611 -3.376 1.00 98.88 74 THR A C 1
ATOM 557 O O . THR A 1 74 ? -2.406 1.054 -4.499 1.00 98.88 74 THR A O 1
ATOM 560 N N . CYS A 1 75 ? -1.166 1.112 -2.632 1.00 98.81 75 CYS A N 1
ATOM 561 C CA . CYS A 1 75 ? -0.358 2.261 -3.042 1.00 98.81 75 CYS A CA 1
ATOM 562 C C . CYS A 1 75 ? 0.417 2.013 -4.345 1.00 98.81 75 CYS A C 1
ATOM 564 O O . CYS A 1 75 ? 0.476 2.906 -5.189 1.00 98.81 75 CYS A O 1
ATOM 566 N N . GLY A 1 76 ? 0.944 0.803 -4.565 1.00 98.75 76 GLY A N 1
ATOM 567 C CA . GLY A 1 76 ? 1.604 0.448 -5.826 1.00 98.75 76 GLY A CA 1
ATOM 568 C C . GLY A 1 76 ? 0.685 0.577 -7.049 1.00 98.75 76 GLY A C 1
ATOM 569 O O . GLY A 1 76 ? 1.151 0.882 -8.146 1.00 98.75 76 GLY A O 1
ATOM 570 N N . MET A 1 77 ? -0.626 0.397 -6.865 1.00 98.81 77 MET A N 1
ATOM 571 C CA . MET A 1 77 ? -1.618 0.501 -7.936 1.00 98.81 77 MET A CA 1
ATOM 572 C C . MET A 1 77 ? -2.180 1.912 -8.137 1.00 98.81 77 MET A C 1
ATOM 574 O O . MET A 1 77 ? -2.501 2.269 -9.271 1.00 98.81 77 MET A O 1
ATOM 578 N N . VAL A 1 78 ? -2.343 2.700 -7.065 1.00 98.75 78 VAL A N 1
ATOM 579 C CA . VAL A 1 78 ? -3.143 3.943 -7.115 1.00 98.75 78 VAL A CA 1
ATOM 580 C C . VAL A 1 78 ? -2.377 5.230 -6.831 1.00 98.75 78 VAL A C 1
ATOM 582 O O . VAL A 1 78 ? -2.939 6.305 -7.042 1.00 98.75 78 VAL A O 1
ATOM 585 N N . CYS A 1 79 ? -1.127 5.165 -6.361 1.00 98.56 79 CYS A N 1
ATOM 586 C CA . CYS A 1 79 ? -0.360 6.377 -6.078 1.00 98.56 79 CYS A CA 1
ATOM 587 C C . CYS A 1 79 ? -0.213 7.252 -7.340 1.00 98.56 79 CYS A C 1
ATOM 589 O O . CYS A 1 79 ? 0.170 6.739 -8.395 1.00 98.56 79 CYS A O 1
ATOM 591 N N . PRO A 1 80 ? -0.437 8.577 -7.245 1.00 98.62 80 PRO A N 1
ATOM 592 C CA . PRO A 1 80 ? -0.155 9.517 -8.327 1.00 98.62 80 PRO A CA 1
ATOM 593 C C . PRO A 1 80 ? 1.358 9.756 -8.409 1.00 98.62 80 PRO A C 1
ATOM 595 O O . PRO A 1 80 ? 1.878 10.784 -7.989 1.00 98.62 80 PRO A O 1
ATOM 598 N N . THR A 1 81 ? 2.104 8.755 -8.878 1.00 98.75 81 THR A N 1
ATOM 599 C CA . THR A 1 81 ? 3.560 8.713 -8.697 1.00 98.75 81 THR A CA 1
ATOM 600 C C . THR A 1 81 ? 4.304 9.869 -9.364 1.00 98.75 81 THR A C 1
ATOM 602 O O . THR A 1 81 ? 5.378 10.230 -8.881 1.00 98.75 81 THR A O 1
ATOM 605 N N . SER A 1 82 ? 3.758 10.449 -10.441 1.00 98.50 82 SER A N 1
ATOM 606 C CA . SER A 1 82 ? 4.321 11.627 -11.123 1.00 98.50 82 SER A CA 1
ATOM 607 C C . SER A 1 82 ? 4.480 12.827 -10.194 1.00 98.50 82 SER A C 1
ATOM 609 O O . SER A 1 82 ? 5.451 13.559 -10.326 1.00 98.50 82 SER A O 1
ATOM 611 N N . ASP A 1 83 ? 3.578 12.967 -9.223 1.00 98.56 83 ASP A N 1
ATOM 612 C CA . ASP A 1 83 ? 3.572 14.063 -8.249 1.00 98.56 83 ASP A CA 1
ATOM 613 C C . ASP A 1 83 ? 4.263 13.653 -6.935 1.00 98.56 83 ASP A C 1
ATOM 615 O O . ASP A 1 83 ? 4.287 14.410 -5.969 1.00 98.56 83 ASP A O 1
ATOM 619 N N . LEU A 1 84 ? 4.812 12.433 -6.887 1.00 98.75 84 LEU A N 1
ATOM 620 C CA . LEU A 1 84 ? 5.445 11.819 -5.721 1.00 98.75 84 LEU A CA 1
ATOM 621 C C . LEU A 1 84 ? 6.826 11.247 -6.102 1.00 98.75 84 LEU A C 1
ATOM 623 O O . LEU A 1 84 ? 7.691 11.945 -6.630 1.00 98.75 84 LEU A O 1
ATOM 627 N N . CYS A 1 85 ? 7.054 9.956 -5.839 1.00 98.75 85 CYS A N 1
ATOM 628 C CA . CYS A 1 85 ? 8.346 9.290 -5.983 1.00 98.75 85 CYS A CA 1
ATOM 629 C C . CYS A 1 85 ? 8.920 9.324 -7.409 1.00 98.75 85 CYS A C 1
ATOM 631 O O . CYS A 1 85 ? 10.130 9.472 -7.575 1.00 98.75 85 CYS A O 1
ATOM 633 N N . VAL A 1 86 ? 8.079 9.199 -8.441 1.00 98.75 86 VAL A N 1
ATOM 634 C CA . VAL A 1 86 ? 8.522 9.210 -9.846 1.00 98.75 86 VAL A CA 1
ATOM 635 C C . VAL A 1 86 ? 8.874 10.628 -10.290 1.00 98.75 86 VAL A C 1
ATOM 637 O O . VAL A 1 86 ? 9.845 10.787 -11.026 1.00 98.75 86 VAL A O 1
ATOM 640 N N . GLY A 1 87 ? 8.180 11.649 -9.772 1.00 98.31 87 GLY A N 1
ATOM 641 C CA . GLY A 1 87 ? 8.511 13.060 -10.005 1.00 98.31 87 GLY A CA 1
ATOM 642 C C . GLY A 1 87 ? 9.910 13.453 -9.520 1.00 98.31 87 GLY A C 1
ATOM 643 O O . GLY A 1 87 ? 10.559 14.299 -10.125 1.00 98.31 87 GLY A O 1
ATOM 644 N N . GLY A 1 88 ? 10.411 12.788 -8.474 1.00 98.06 88 GLY A N 1
ATOM 645 C CA . GLY A 1 88 ? 11.775 12.963 -7.968 1.00 98.06 88 GLY A CA 1
ATOM 646 C C . GLY A 1 88 ? 12.823 12.025 -8.581 1.00 98.06 88 GLY A C 1
ATOM 647 O O . GLY A 1 88 ? 13.962 12.023 -8.131 1.00 98.06 88 GLY A O 1
ATOM 648 N N . CYS A 1 89 ? 12.488 11.166 -9.547 1.00 98.81 89 CYS A N 1
ATOM 649 C CA . CYS A 1 89 ? 13.422 10.147 -10.035 1.00 98.81 89 CYS A CA 1
ATOM 650 C C . CYS A 1 89 ? 14.550 10.746 -10.899 1.00 98.81 89 CYS A C 1
ATOM 652 O O . CYS A 1 89 ? 14.282 11.361 -11.925 1.00 98.81 89 CYS A O 1
ATOM 654 N N . ASN A 1 90 ? 15.818 10.460 -10.570 1.00 98.81 90 ASN A N 1
ATOM 655 C CA . ASN A 1 90 ? 16.981 10.934 -11.346 1.00 98.81 90 ASN A CA 1
ATOM 656 C C . ASN A 1 90 ? 16.961 10.519 -12.828 1.00 98.81 90 ASN A C 1
ATOM 658 O O . ASN A 1 90 ? 17.494 11.236 -13.669 1.00 98.81 90 ASN A O 1
ATOM 662 N N . LEU A 1 91 ? 16.348 9.378 -13.164 1.00 98.69 91 LEU A N 1
ATOM 663 C CA . LEU A 1 91 ? 16.228 8.927 -14.556 1.00 98.69 91 LEU A CA 1
ATOM 664 C C . LEU A 1 91 ? 15.232 9.756 -15.381 1.00 98.69 91 LEU A C 1
ATOM 666 O O . LEU A 1 91 ? 15.210 9.622 -16.595 1.00 98.69 91 LEU A O 1
ATOM 670 N N . ALA A 1 92 ? 14.464 10.667 -14.771 1.00 98.19 92 ALA A N 1
ATOM 671 C CA . ALA A 1 92 ? 13.711 11.670 -15.526 1.00 98.19 92 ALA A CA 1
ATOM 672 C C . ALA A 1 92 ? 14.619 12.577 -16.382 1.00 98.19 92 ALA A C 1
ATOM 674 O O . ALA A 1 92 ? 14.143 13.188 -17.331 1.00 98.19 92 ALA A O 1
ATOM 675 N N . ALA A 1 93 ? 15.916 12.655 -16.060 1.00 98.50 93 ALA A N 1
ATOM 676 C CA . ALA A 1 93 ? 16.907 13.413 -16.819 1.00 98.50 93 ALA A CA 1
ATOM 677 C C . ALA A 1 93 ? 17.439 12.681 -18.070 1.00 98.50 93 ALA A C 1
ATOM 679 O O . ALA A 1 93 ? 18.345 13.199 -18.720 1.00 98.50 93 ALA A O 1
ATOM 680 N N . THR A 1 94 ? 16.931 11.487 -18.397 1.00 98.62 94 THR A N 1
ATOM 681 C CA . THR A 1 94 ? 17.318 10.728 -19.598 1.00 98.62 94 THR A CA 1
ATOM 682 C C . THR A 1 94 ? 16.152 10.603 -20.577 1.00 98.62 94 THR A C 1
ATOM 684 O O . THR A 1 94 ? 14.987 10.742 -20.206 1.00 98.62 94 THR A O 1
ATOM 687 N N . GLU A 1 95 ? 16.454 10.296 -21.836 1.00 98.56 95 GLU A N 1
ATOM 688 C CA . GLU A 1 95 ? 15.473 10.157 -22.917 1.00 98.56 95 GLU A CA 1
ATOM 689 C C . GLU A 1 95 ? 14.494 8.995 -22.689 1.00 98.56 95 GLU A C 1
ATOM 691 O O . GLU A 1 95 ? 13.351 9.050 -23.137 1.00 98.56 95 GLU A O 1
ATOM 696 N N . GLU A 1 96 ? 14.920 7.949 -21.972 1.00 98.06 96 GLU A N 1
ATOM 697 C CA . GLU A 1 96 ? 14.054 6.825 -21.587 1.00 98.06 96 GLU A CA 1
ATOM 698 C C . GLU A 1 96 ? 13.104 7.160 -20.421 1.00 98.06 96 GLU A C 1
ATOM 700 O O . GLU A 1 96 ? 12.130 6.441 -20.196 1.00 98.06 96 GLU A O 1
ATOM 705 N N . GLY A 1 97 ? 13.367 8.242 -19.681 1.00 98.50 97 GLY A N 1
ATOM 706 C CA . GLY A 1 97 ? 12.502 8.740 -18.615 1.00 98.50 97 GLY A CA 1
ATOM 707 C C . GLY A 1 97 ? 12.601 7.994 -17.273 1.00 98.50 97 GLY A C 1
ATOM 708 O O . GLY A 1 97 ? 13.404 7.069 -17.090 1.00 98.50 97 GLY A O 1
ATOM 709 N N . PRO A 1 98 ? 11.785 8.397 -16.279 1.00 98.81 98 PRO A N 1
ATOM 710 C CA . PRO A 1 98 ? 11.885 7.913 -14.904 1.00 98.81 98 PRO A CA 1
ATOM 711 C C . PRO A 1 98 ? 11.422 6.457 -14.753 1.00 98.81 98 PRO A C 1
ATOM 713 O O . PRO A 1 98 ? 10.814 5.880 -15.651 1.00 98.81 98 PRO A O 1
ATOM 716 N N . ILE A 1 99 ? 11.715 5.846 -13.604 1.00 98.88 99 ILE A N 1
ATOM 717 C CA . ILE A 1 99 ? 11.341 4.452 -13.307 1.00 98.88 99 ILE A CA 1
ATOM 718 C C . ILE A 1 99 ? 9.843 4.321 -13.032 1.00 98.88 99 ILE A C 1
ATOM 720 O O . ILE A 1 99 ? 9.275 5.132 -12.306 1.00 98.88 99 ILE A O 1
ATOM 724 N N . ASN A 1 100 ? 9.214 3.248 -13.516 1.00 98.88 100 ASN A N 1
ATOM 725 C CA . ASN A 1 100 ? 7.876 2.830 -13.091 1.00 98.88 100 ASN A CA 1
ATOM 726 C C . ASN A 1 100 ? 7.908 2.230 -11.667 1.00 98.88 100 ASN A C 1
ATOM 728 O O . ASN A 1 100 ? 7.819 1.017 -11.468 1.00 98.88 100 ASN A O 1
ATOM 732 N N . ILE A 1 101 ? 8.070 3.097 -10.662 1.00 98.94 101 ILE A N 1
ATOM 733 C CA . ILE A 1 101 ? 8.214 2.705 -9.249 1.00 98.94 101 ILE A CA 1
ATOM 734 C C . ILE A 1 101 ? 6.932 2.032 -8.738 1.00 98.94 101 ILE A C 1
ATOM 736 O O . ILE A 1 101 ? 7.010 0.973 -8.117 1.00 98.94 101 ILE A O 1
ATOM 740 N N . GLY A 1 102 ? 5.760 2.602 -9.046 1.00 98.88 102 GLY A N 1
ATOM 741 C CA . GLY A 1 102 ? 4.463 2.047 -8.637 1.00 98.88 102 GLY A CA 1
ATOM 742 C C . GLY A 1 102 ? 4.231 0.639 -9.189 1.00 98.88 102 GLY A C 1
ATOM 743 O O . GLY A 1 102 ? 3.896 -0.272 -8.438 1.00 98.88 102 GLY A O 1
ATOM 744 N N . GLY A 1 103 ? 4.527 0.413 -10.473 1.00 98.94 103 GLY A N 1
ATOM 745 C CA . GLY A 1 103 ? 4.422 -0.905 -11.099 1.00 98.94 103 GLY A CA 1
ATOM 746 C C . GLY A 1 103 ? 5.349 -1.959 -10.495 1.00 98.94 103 GLY A C 1
ATOM 747 O O . GLY A 1 103 ? 4.946 -3.109 -10.326 1.00 98.94 103 GLY A O 1
ATOM 748 N N . LEU A 1 104 ? 6.580 -1.580 -10.135 1.00 98.94 104 LEU A N 1
ATOM 749 C CA . LEU A 1 104 ? 7.524 -2.471 -9.452 1.00 98.94 104 LEU A CA 1
ATOM 750 C C . LEU A 1 104 ? 7.060 -2.819 -8.032 1.00 98.94 104 LEU A C 1
ATOM 752 O O . LEU A 1 104 ? 7.148 -3.979 -7.628 1.00 98.94 104 LEU A O 1
ATOM 756 N N . GLN A 1 105 ? 6.532 -1.835 -7.301 1.00 98.94 105 GLN A N 1
ATOM 757 C CA . GLN A 1 105 ? 5.932 -2.032 -5.983 1.00 98.94 105 GLN A CA 1
ATOM 758 C C . GLN A 1 105 ? 4.713 -2.962 -6.059 1.00 98.94 105 GLN A C 1
ATOM 760 O O . GLN A 1 105 ? 4.658 -3.950 -5.329 1.00 98.94 105 GLN A O 1
ATOM 765 N N . HIS A 1 106 ? 3.789 -2.701 -6.991 1.00 98.88 106 HIS A N 1
ATOM 766 C CA . HIS A 1 106 ? 2.648 -3.570 -7.286 1.00 98.88 106 HIS A CA 1
ATOM 767 C C . HIS A 1 106 ? 3.125 -5.001 -7.560 1.00 98.88 106 HIS A C 1
ATOM 769 O O . HIS A 1 106 ? 2.710 -5.922 -6.861 1.00 98.88 106 HIS A O 1
ATOM 775 N N . PHE A 1 107 ? 4.042 -5.195 -8.510 1.00 98.94 107 PHE A N 1
ATOM 776 C CA . PHE A 1 107 ? 4.543 -6.521 -8.870 1.00 98.94 107 PHE A CA 1
ATOM 777 C C . PHE A 1 107 ? 5.110 -7.290 -7.665 1.00 98.94 107 PHE A C 1
ATOM 779 O O . PHE A 1 107 ? 4.747 -8.445 -7.444 1.00 98.94 107 PHE A O 1
ATOM 786 N N . ALA A 1 108 ? 5.982 -6.665 -6.867 1.00 98.88 108 ALA A N 1
ATOM 787 C CA . ALA A 1 108 ? 6.618 -7.340 -5.738 1.00 98.88 108 ALA A CA 1
ATOM 788 C C . ALA A 1 108 ? 5.604 -7.780 -4.674 1.00 98.88 108 ALA A C 1
ATOM 790 O O . ALA A 1 108 ? 5.652 -8.924 -4.212 1.00 98.88 108 ALA A O 1
ATOM 791 N N . VAL A 1 109 ? 4.675 -6.894 -4.300 1.00 98.81 109 VAL A N 1
ATOM 792 C CA . VAL A 1 109 ? 3.692 -7.203 -3.254 1.00 98.81 109 VAL A CA 1
ATOM 793 C C . VAL A 1 109 ? 2.610 -8.161 -3.768 1.00 98.81 109 VAL A C 1
ATOM 795 O O . VAL A 1 109 ? 2.161 -9.016 -3.012 1.00 98.81 109 VAL A O 1
ATOM 798 N N . ASP A 1 110 ? 2.256 -8.123 -5.056 1.00 98.69 110 ASP A N 1
ATOM 799 C CA . ASP A 1 110 ? 1.340 -9.101 -5.662 1.00 98.69 110 ASP A CA 1
ATOM 800 C C . ASP A 1 110 ? 1.932 -10.523 -5.670 1.00 98.69 110 ASP A C 1
ATOM 802 O O . ASP A 1 110 ? 1.252 -11.503 -5.354 1.00 98.69 110 ASP A O 1
ATOM 806 N N . ILE A 1 111 ? 3.236 -10.657 -5.943 1.00 98.62 111 ILE A N 1
ATOM 807 C CA . ILE A 1 111 ? 3.941 -11.936 -5.790 1.00 98.62 111 ILE A CA 1
ATOM 808 C C . ILE A 1 111 ? 3.927 -12.398 -4.327 1.00 98.62 111 ILE A C 1
ATOM 810 O O . ILE A 1 111 ? 3.651 -13.568 -4.065 1.00 98.62 111 ILE A O 1
ATOM 814 N N . PHE A 1 112 ? 4.167 -11.500 -3.370 1.00 98.75 112 PHE A N 1
ATOM 815 C CA . PHE A 1 112 ? 4.090 -11.829 -1.944 1.00 98.75 112 PHE A CA 1
ATOM 816 C C . PHE A 1 112 ? 2.682 -12.271 -1.515 1.00 98.75 112 PHE A C 1
ATOM 818 O O . PHE A 1 112 ? 2.543 -13.293 -0.843 1.00 98.75 112 PHE A O 1
ATOM 825 N N . LYS A 1 113 ? 1.629 -11.592 -1.980 1.00 98.62 113 LYS A N 1
ATOM 826 C CA . LYS A 1 113 ? 0.233 -12.008 -1.778 1.00 98.62 113 LYS A CA 1
ATOM 827 C C . LYS A 1 113 ? -0.003 -13.445 -2.261 1.00 98.62 113 LYS A C 1
ATOM 829 O O . LYS A 1 113 ? -0.618 -14.247 -1.558 1.00 98.62 113 LYS A O 1
ATOM 834 N N . LYS A 1 114 ? 0.548 -13.818 -3.421 1.00 98.44 114 LYS A N 1
ATOM 835 C CA . LYS A 1 114 ? 0.463 -15.188 -3.969 1.00 98.44 114 LYS A CA 1
ATOM 836 C C . LYS A 1 114 ? 1.223 -16.233 -3.146 1.00 98.44 114 LYS A C 1
ATOM 838 O O . LYS A 1 114 ? 0.870 -17.408 -3.217 1.00 98.44 114 LYS A O 1
ATOM 843 N N . MET A 1 115 ? 2.213 -15.831 -2.344 1.00 98.50 115 MET A N 1
ATOM 844 C CA . MET A 1 115 ? 2.915 -16.730 -1.416 1.00 98.50 115 MET A CA 1
ATOM 845 C C . MET A 1 115 ? 2.047 -17.143 -0.218 1.00 98.50 115 MET A C 1
ATOM 847 O O . MET A 1 115 ? 2.389 -18.117 0.449 1.00 98.50 115 MET A O 1
ATOM 851 N N . LYS A 1 116 ? 0.928 -16.444 0.046 1.00 97.56 116 LYS A N 1
ATOM 852 C CA . LYS A 1 116 ? -0.024 -16.745 1.135 1.00 97.56 116 LYS A CA 1
ATOM 853 C C . LYS A 1 116 ? 0.643 -16.845 2.513 1.00 97.56 116 LYS A C 1
ATOM 855 O O . LYS A 1 116 ? 0.279 -17.682 3.338 1.00 97.56 116 LYS A O 1
ATOM 860 N N . LEU A 1 117 ? 1.646 -16.001 2.740 1.00 97.12 117 LEU A N 1
ATOM 861 C CA . LEU A 1 117 ? 2.319 -15.883 4.027 1.00 97.12 117 LEU A CA 1
ATOM 862 C C . LEU A 1 117 ? 1.521 -14.959 4.943 1.00 97.12 117 LEU A C 1
ATOM 864 O O . LEU A 1 117 ? 0.973 -13.954 4.494 1.00 97.12 117 LEU A O 1
ATOM 868 N N . LYS A 1 118 ? 1.496 -15.301 6.229 1.00 96.62 118 LYS A N 1
ATOM 869 C CA . LYS A 1 118 ? 0.884 -14.475 7.267 1.00 96.62 118 LYS A CA 1
ATOM 870 C C . LYS A 1 118 ? 1.864 -13.440 7.786 1.00 96.62 118 LYS A C 1
ATOM 872 O O . LYS A 1 118 ? 3.069 -13.698 7.852 1.00 96.62 118 LYS A O 1
ATOM 877 N N . GLN A 1 119 ? 1.341 -12.298 8.214 1.00 97.81 119 GLN A N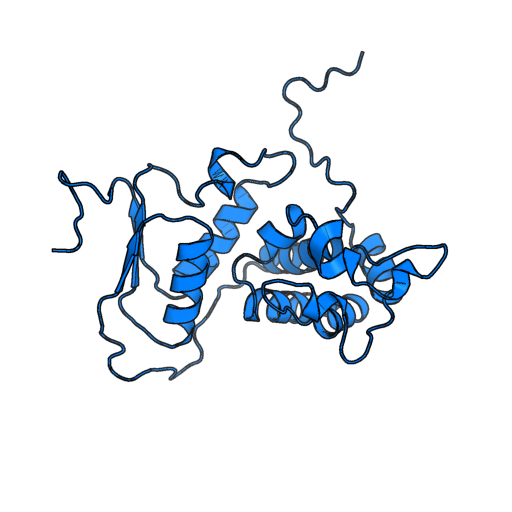 1
ATOM 878 C CA . GLN A 1 119 ? 2.136 -11.357 8.993 1.00 97.81 119 GLN A CA 1
ATOM 879 C C . GLN A 1 119 ? 2.310 -11.895 10.421 1.00 97.81 119 GLN A C 1
ATOM 881 O O . GLN A 1 119 ? 1.393 -12.465 11.000 1.00 97.81 119 GLN A O 1
ATOM 886 N N . THR A 1 120 ? 3.485 -11.723 11.020 1.00 95.62 120 THR A N 1
ATOM 887 C CA . THR A 1 120 ? 3.730 -12.142 12.409 1.00 95.62 120 THR A CA 1
ATOM 888 C C . THR A 1 120 ? 4.372 -11.015 13.193 1.00 95.62 120 THR A C 1
ATOM 890 O O . THR A 1 120 ? 5.208 -10.281 12.661 1.00 95.62 120 THR A O 1
ATOM 893 N N . ARG A 1 121 ? 4.041 -10.910 14.483 1.00 91.50 121 ARG A N 1
ATOM 894 C CA . ARG A 1 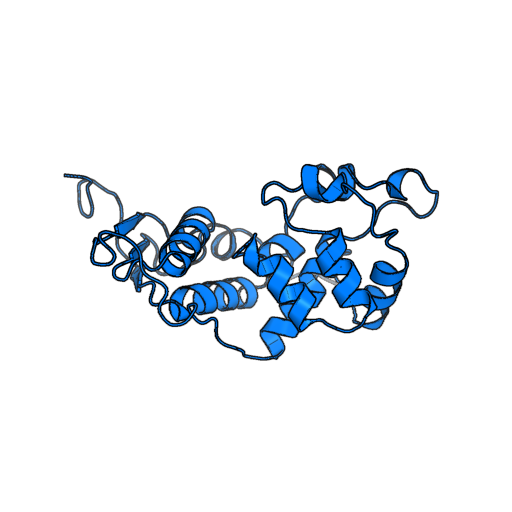121 ? 4.790 -10.050 15.405 1.00 91.50 121 ARG A CA 1
ATOM 895 C C . ARG A 1 121 ? 6.213 -10.575 15.585 1.00 91.50 121 ARG A C 1
ATOM 897 O O . ARG A 1 121 ? 6.468 -11.774 15.460 1.00 91.50 121 ARG A O 1
ATOM 904 N N . ILE A 1 122 ? 7.129 -9.672 15.922 1.00 90.38 122 ILE A N 1
ATOM 905 C CA . ILE A 1 122 ? 8.463 -10.057 16.381 1.00 90.38 122 ILE A CA 1
ATOM 906 C C . ILE A 1 122 ? 8.294 -10.808 17.716 1.00 90.38 122 ILE A C 1
ATOM 908 O O . ILE A 1 122 ? 7.646 -10.278 18.623 1.00 90.38 122 ILE A O 1
ATOM 912 N N . PRO A 1 123 ? 8.828 -12.034 17.863 1.00 87.94 123 PRO A N 1
ATOM 913 C CA . PRO A 1 123 ? 8.705 -12.785 19.108 1.00 87.94 123 PRO A CA 1
ATOM 914 C C . PRO A 1 123 ? 9.244 -12.000 20.311 1.00 87.94 123 PRO A C 1
ATOM 916 O O . PRO A 1 123 ? 10.358 -11.485 20.270 1.00 87.94 123 PRO A O 1
ATOM 919 N N . GLY A 1 124 ? 8.452 -11.915 21.382 1.00 86.44 124 GLY A N 1
ATOM 920 C CA . GLY A 1 124 ? 8.825 -11.204 22.611 1.00 86.44 124 GLY A CA 1
ATOM 921 C C . GLY A 1 124 ? 8.723 -9.675 22.544 1.00 86.44 124 GLY A C 1
ATOM 922 O O . GLY A 1 124 ? 9.034 -9.013 23.531 1.00 86.44 124 GLY A O 1
ATOM 923 N N . GLN A 1 125 ? 8.275 -9.105 21.422 1.00 91.38 125 GLN A N 1
ATOM 924 C CA . GLN A 1 125 ? 8.038 -7.668 21.295 1.00 91.38 125 GLN A CA 1
ATOM 925 C C . GLN A 1 125 ? 6.884 -7.228 22.205 1.00 91.38 125 GLN A C 1
ATOM 927 O O . GLN A 1 125 ? 5.770 -7.740 22.101 1.00 91.38 125 GLN A O 1
ATOM 932 N N . SER A 1 126 ? 7.152 -6.263 23.081 1.00 93.06 126 SER A N 1
ATOM 933 C CA . SER A 1 126 ? 6.171 -5.677 23.995 1.00 93.06 126 SER A CA 1
ATOM 934 C C . SER A 1 126 ? 6.561 -4.238 24.335 1.00 93.06 126 SER A C 1
ATOM 936 O O . SER A 1 126 ? 7.719 -3.840 24.186 1.00 93.06 126 SER A O 1
ATOM 938 N N . VAL A 1 127 ? 5.591 -3.455 24.801 1.00 95.50 127 VAL A N 1
ATOM 939 C CA . VAL A 1 127 ? 5.754 -2.057 25.220 1.00 95.50 127 VAL A CA 1
ATOM 940 C C . VAL A 1 127 ? 5.172 -1.841 26.610 1.00 95.50 127 VAL A C 1
ATOM 942 O O . VAL A 1 127 ? 4.372 -2.630 27.112 1.00 95.50 127 VAL A O 1
ATOM 945 N N . LYS A 1 128 ? 5.561 -0.736 27.252 1.00 95.56 128 LYS A N 1
ATOM 946 C CA . LYS A 1 128 ? 4.933 -0.314 28.506 1.00 95.56 128 LYS A CA 1
ATOM 947 C C . LYS A 1 128 ? 3.431 -0.100 28.269 1.00 95.56 128 LYS A C 1
ATOM 949 O O . LYS A 1 128 ? 3.067 0.623 27.345 1.00 95.56 128 LYS A O 1
ATOM 954 N N . TYR A 1 129 ? 2.595 -0.689 29.126 1.00 95.25 129 TYR A N 1
ATOM 955 C CA . TYR A 1 129 ? 1.130 -0.672 29.008 1.00 95.25 129 TYR A CA 1
ATOM 956 C C . TYR A 1 129 ? 0.599 -1.365 27.735 1.00 95.25 129 TYR A C 1
ATOM 958 O O . TYR A 1 129 ? -0.329 -0.869 27.095 1.00 95.25 129 TYR A O 1
ATOM 966 N N . ALA A 1 130 ? 1.197 -2.497 27.342 1.00 96.12 130 ALA A N 1
ATOM 967 C CA . ALA A 1 130 ? 0.769 -3.296 26.185 1.00 96.12 130 ALA A CA 1
ATOM 968 C C . ALA A 1 130 ? -0.723 -3.695 26.221 1.00 96.12 130 ALA A C 1
ATOM 970 O O . ALA A 1 130 ? -1.369 -3.772 25.177 1.00 96.12 130 ALA A O 1
ATOM 971 N N . ASP A 1 131 ? -1.283 -3.855 27.420 1.00 96.06 131 ASP A N 1
ATOM 972 C CA . ASP A 1 131 ? -2.685 -4.170 27.710 1.00 96.06 131 ASP A CA 1
ATOM 973 C C . ASP A 1 131 ? -3.637 -2.960 27.594 1.00 96.06 131 ASP A C 1
ATOM 975 O O . ASP A 1 131 ? -4.836 -3.066 27.866 1.00 96.06 131 ASP A O 1
ATOM 979 N N . THR A 1 132 ? -3.141 -1.795 27.166 1.00 97.62 132 THR A N 1
ATOM 980 C CA . THR A 1 132 ? -3.990 -0.625 26.910 1.00 97.62 132 THR A CA 1
ATOM 981 C C . THR A 1 132 ? -4.993 -0.932 25.801 1.00 97.62 132 THR A C 1
ATOM 983 O O . THR A 1 132 ? -4.623 -1.342 24.700 1.00 97.62 132 THR A O 1
ATOM 986 N N . LYS A 1 133 ? -6.276 -0.673 26.069 1.00 98.31 133 LYS A N 1
ATOM 987 C CA . LYS A 1 133 ? 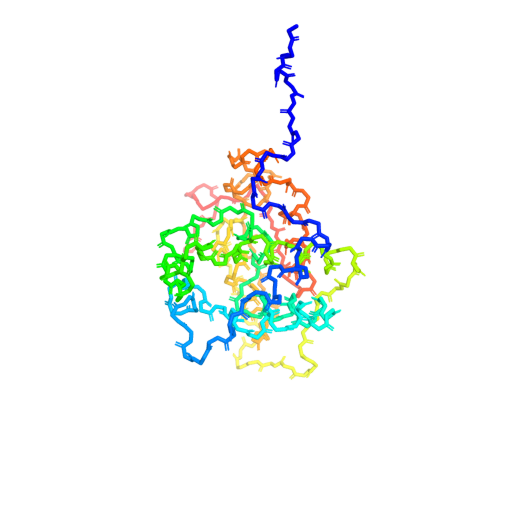-7.339 -0.742 25.061 1.00 98.31 133 LYS A CA 1
ATOM 988 C C . LYS A 1 133 ? -7.265 0.480 24.153 1.00 98.31 133 LYS A C 1
ATOM 990 O O . LYS A 1 133 ? -7.387 1.607 24.626 1.00 98.31 133 LYS A O 1
ATOM 995 N N . ILE A 1 134 ? -7.100 0.250 22.857 1.00 98.75 134 ILE A N 1
ATOM 996 C CA . ILE A 1 134 ? -6.995 1.285 21.831 1.00 98.75 134 ILE A CA 1
ATOM 997 C C . ILE A 1 134 ? -8.151 1.118 20.847 1.00 98.75 134 ILE A C 1
ATOM 999 O O . ILE A 1 134 ? -8.317 0.057 20.243 1.00 98.75 134 ILE A O 1
ATOM 1003 N N . ALA A 1 135 ? -8.929 2.184 20.672 1.00 98.62 135 ALA A N 1
ATOM 1004 C CA . ALA A 1 135 ? -10.004 2.267 19.694 1.00 98.62 135 ALA A CA 1
ATOM 1005 C C . ALA A 1 135 ? -9.598 3.175 18.525 1.00 98.62 135 ALA A C 1
ATOM 1007 O O . ALA A 1 135 ? -9.067 4.265 18.737 1.00 98.62 135 ALA A O 1
ATOM 1008 N N . LEU A 1 136 ? -9.874 2.737 17.299 1.00 98.81 136 LEU A N 1
ATOM 1009 C CA . LEU A 1 136 ? -9.764 3.533 16.080 1.00 98.81 136 LEU A CA 1
ATOM 1010 C C . LEU A 1 136 ? -11.143 3.627 15.425 1.00 98.81 136 LEU A C 1
ATOM 1012 O O . LEU A 1 136 ? -11.905 2.664 15.456 1.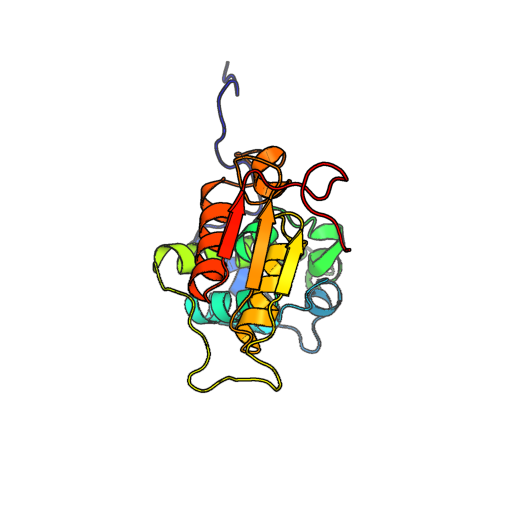00 98.81 136 LEU A O 1
ATOM 1016 N N . ILE A 1 137 ? -11.456 4.771 14.822 1.00 98.69 137 ILE A N 1
ATOM 1017 C CA . ILE A 1 137 ? -12.750 5.033 14.184 1.00 98.69 137 ILE A CA 1
ATOM 1018 C C . ILE A 1 137 ? -12.560 5.118 12.666 1.00 98.69 137 ILE A C 1
ATOM 1020 O O . ILE A 1 137 ? -11.723 5.880 12.184 1.00 98.69 137 ILE A O 1
ATOM 1024 N N . GLY A 1 138 ? -13.356 4.350 11.926 1.00 98.69 138 GLY A N 1
ATOM 1025 C CA . GLY A 1 138 ? -13.278 4.163 10.479 1.00 98.69 138 GLY A CA 1
ATOM 1026 C C . GLY A 1 138 ? -12.192 3.162 10.085 1.00 98.69 138 GLY A C 1
ATOM 1027 O O . GLY A 1 138 ? -11.041 3.284 10.495 1.00 98.69 138 GLY A O 1
ATOM 1028 N N . CYS A 1 139 ? -12.523 2.192 9.239 1.00 98.62 139 CYS A N 1
ATOM 1029 C CA . CYS A 1 139 ? -11.635 1.153 8.723 1.00 98.62 139 CYS A CA 1
ATOM 1030 C C . CYS A 1 139 ? -11.102 1.500 7.324 1.00 98.62 139 CYS A C 1
ATOM 1032 O O . CYS A 1 139 ? -11.123 0.684 6.401 1.00 98.62 139 CYS A O 1
ATOM 1034 N N . GLY A 1 140 ? -10.615 2.733 7.167 1.00 98.75 140 GLY A N 1
ATOM 1035 C CA . GLY A 1 140 ? -9.897 3.190 5.975 1.00 98.75 140 GLY A CA 1
ATOM 1036 C C . GLY A 1 140 ? -8.368 3.081 6.102 1.00 98.75 140 GLY A C 1
ATOM 1037 O O . GLY A 1 140 ? -7.858 2.664 7.148 1.00 98.75 140 GLY A O 1
ATOM 1038 N N . PRO A 1 141 ? -7.614 3.526 5.075 1.00 98.81 141 PRO A N 1
ATOM 1039 C CA . PRO A 1 141 ? -6.149 3.459 5.046 1.00 98.81 141 PRO A CA 1
ATOM 1040 C C . PRO A 1 141 ? -5.446 4.027 6.286 1.00 98.81 141 PRO A C 1
ATOM 1042 O O . PRO A 1 141 ? -4.485 3.437 6.777 1.00 98.81 141 PRO A O 1
ATOM 1045 N N . ALA A 1 142 ? -5.941 5.146 6.824 1.00 98.88 142 ALA A N 1
ATOM 1046 C CA . ALA A 1 142 ? -5.344 5.801 7.986 1.00 98.88 142 ALA A CA 1
ATOM 1047 C C . ALA A 1 142 ? -5.366 4.900 9.234 1.00 98.88 142 ALA A C 1
ATOM 1049 O O . ALA A 1 142 ? -4.325 4.669 9.852 1.00 98.88 142 ALA A O 1
ATOM 1050 N N . SER A 1 143 ? -6.531 4.344 9.573 1.00 98.88 143 SER A N 1
ATOM 1051 C CA . SER A 1 143 ? -6.682 3.461 10.734 1.00 98.88 143 SER A CA 1
ATOM 1052 C C . SER A 1 143 ? -6.005 2.113 10.526 1.00 98.88 143 SER A C 1
ATOM 1054 O O . SER A 1 143 ? -5.402 1.603 11.463 1.00 98.88 143 SER A O 1
ATOM 1056 N N . LEU A 1 144 ? -6.038 1.551 9.312 1.00 98.88 144 LEU A N 1
ATOM 1057 C CA . LEU A 1 144 ? -5.321 0.310 8.997 1.00 98.88 144 LEU A CA 1
ATOM 1058 C C . LEU A 1 144 ? -3.807 0.470 9.187 1.00 98.88 144 LEU A C 1
ATOM 1060 O O . LEU A 1 144 ? -3.167 -0.384 9.802 1.00 98.88 144 LEU A O 1
ATOM 1064 N N . SER A 1 145 ? -3.244 1.592 8.731 1.00 98.88 145 SER A N 1
ATOM 1065 C CA . SER A 1 145 ? -1.836 1.925 8.955 1.00 98.88 145 SER A CA 1
ATOM 1066 C C . SER A 1 145 ? -1.532 2.092 10.448 1.00 98.88 145 SER A C 1
ATOM 1068 O O . SER A 1 145 ? -0.675 1.391 10.989 1.00 98.88 145 SER A O 1
ATOM 1070 N N . CYS A 1 146 ? -2.293 2.943 11.145 1.00 98.88 146 CYS A N 1
ATOM 1071 C CA . CYS A 1 146 ? -2.109 3.206 12.574 1.00 98.88 146 CYS A CA 1
ATOM 1072 C C . CYS A 1 146 ? -2.197 1.922 13.417 1.00 98.88 146 CYS A C 1
ATOM 1074 O O . CYS A 1 146 ? -1.288 1.621 14.192 1.00 98.88 146 CYS A O 1
ATOM 1076 N N . ALA A 1 147 ? -3.242 1.116 13.212 1.00 98.81 147 ALA A N 1
ATOM 1077 C CA . ALA A 1 147 ? -3.427 -0.153 13.906 1.00 98.81 147 ALA A CA 1
ATOM 1078 C C . ALA A 1 147 ? -2.286 -1.138 13.621 1.00 98.81 147 ALA A C 1
ATOM 1080 O O . ALA A 1 147 ? -1.817 -1.801 14.543 1.00 98.81 147 ALA A O 1
ATOM 1081 N N . THR A 1 148 ? -1.794 -1.199 12.378 1.00 98.75 148 THR A N 1
ATOM 1082 C CA . THR A 1 148 ? -0.652 -2.053 12.023 1.00 98.75 148 THR A CA 1
ATOM 1083 C C . THR A 1 148 ? 0.597 -1.660 12.800 1.00 98.75 148 THR A C 1
ATOM 1085 O O . THR A 1 148 ? 1.236 -2.520 13.404 1.00 98.75 148 THR A O 1
ATOM 1088 N N . PHE A 1 149 ? 0.949 -0.374 12.825 1.00 98.62 149 PHE A N 1
ATOM 1089 C CA . PHE A 1 149 ? 2.142 0.080 13.540 1.00 98.62 149 PHE A CA 1
ATOM 1090 C C . PHE A 1 149 ? 2.016 -0.097 15.057 1.00 98.62 149 PHE A C 1
ATOM 1092 O O . PHE A 1 149 ? 2.957 -0.575 15.686 1.00 98.62 149 PHE A O 1
ATOM 1099 N N . LEU A 1 150 ? 0.850 0.184 15.645 1.00 98.38 150 LEU A N 1
ATOM 1100 C CA . LEU A 1 150 ? 0.595 -0.093 17.063 1.00 98.38 150 LEU A CA 1
ATOM 1101 C C . LEU A 1 150 ? 0.711 -1.595 17.378 1.00 98.38 150 LEU A C 1
ATOM 1103 O O . LEU A 1 150 ? 1.362 -1.986 18.348 1.00 98.38 150 LEU A O 1
ATOM 1107 N N . ALA A 1 151 ? 0.153 -2.461 16.533 1.00 98.00 151 ALA A N 1
ATOM 1108 C CA . ALA A 1 151 ? 0.251 -3.902 16.731 1.00 98.00 151 ALA A CA 1
ATOM 1109 C C . ALA A 1 151 ? 1.699 -4.406 16.586 1.00 98.00 151 ALA A C 1
ATOM 1111 O O . ALA A 1 151 ? 2.125 -5.276 17.344 1.00 98.00 151 ALA A O 1
ATOM 1112 N N . ARG A 1 152 ? 2.484 -3.826 15.664 1.00 97.31 152 ARG A N 1
ATOM 1113 C CA . ARG A 1 152 ? 3.924 -4.102 15.510 1.00 97.31 152 ARG A CA 1
ATOM 1114 C C . ARG A 1 152 ? 4.743 -3.657 16.723 1.00 97.31 152 ARG A C 1
ATOM 1116 O O . ARG A 1 152 ? 5.697 -4.346 17.069 1.00 97.31 152 ARG A O 1
ATOM 1123 N N . LEU A 1 153 ? 4.376 -2.548 17.373 1.00 96.94 153 LEU A N 1
ATOM 1124 C CA . LEU A 1 153 ? 5.019 -2.096 18.615 1.00 96.94 153 LEU A CA 1
ATOM 1125 C C . LEU A 1 153 ? 4.771 -3.066 19.778 1.00 96.94 153 LEU A C 1
ATOM 1127 O O . LEU A 1 153 ? 5.645 -3.217 20.630 1.00 96.94 153 LEU A O 1
ATOM 1131 N N . GLY A 1 154 ? 3.628 -3.756 19.782 1.00 97.19 154 GLY A N 1
ATOM 1132 C CA . GLY A 1 154 ? 3.288 -4.778 20.775 1.00 97.19 154 GLY A CA 1
ATOM 1133 C C . GLY A 1 154 ? 2.079 -4.441 21.647 1.00 97.19 154 GLY A C 1
ATOM 1134 O O . GLY A 1 154 ? 1.993 -4.956 22.754 1.00 97.19 154 GLY A O 1
ATOM 1135 N N . TYR A 1 155 ? 1.166 -3.577 21.190 1.00 98.00 155 TYR A N 1
ATOM 1136 C CA . TYR A 1 155 ? -0.123 -3.373 21.863 1.00 98.00 155 TYR A CA 1
ATOM 1137 C C . TYR A 1 155 ? -1.080 -4.540 21.585 1.00 98.00 155 TYR A C 1
ATOM 1139 O O . TYR A 1 155 ? -1.233 -4.967 20.439 1.00 98.00 155 TYR A O 1
ATOM 1147 N N . ASP A 1 156 ? -1.762 -5.035 22.616 1.00 95.88 156 ASP A N 1
ATOM 1148 C CA . ASP A 1 156 ? -2.521 -6.293 22.557 1.00 95.88 156 ASP A CA 1
ATOM 1149 C C . ASP A 1 156 ? -4.023 -6.110 22.310 1.00 95.88 156 ASP A C 1
ATOM 1151 O O . ASP A 1 156 ? -4.701 -7.031 21.852 1.00 95.88 156 ASP A O 1
ATOM 1155 N N . HIS A 1 157 ? -4.562 -4.920 22.580 1.00 97.81 157 HIS A N 1
ATOM 1156 C CA . HIS A 1 157 ? -6.001 -4.657 22.530 1.00 97.81 157 HIS A CA 1
ATOM 1157 C C . HIS A 1 157 ? -6.339 -3.497 21.597 1.00 97.81 157 HIS A C 1
ATOM 1159 O O . HIS A 1 157 ? -6.757 -2.429 22.035 1.00 97.81 157 HIS A O 1
ATOM 1165 N N . ILE A 1 158 ? -6.179 -3.726 20.293 1.00 98.75 158 ILE A N 1
ATOM 1166 C CA . ILE A 1 158 ? -6.506 -2.749 19.251 1.00 98.75 158 ILE A CA 1
ATOM 1167 C C . ILE A 1 158 ? -7.812 -3.153 18.567 1.00 98.75 158 ILE A C 1
ATOM 1169 O O . ILE A 1 158 ? -7.928 -4.270 18.053 1.00 98.75 158 ILE A O 1
ATOM 1173 N N . ARG A 1 159 ? -8.779 -2.234 18.518 1.00 98.81 159 ARG A N 1
ATOM 1174 C CA . ARG A 1 159 ? -10.031 -2.411 17.779 1.00 98.81 159 ARG A CA 1
ATOM 1175 C C . ARG A 1 159 ? -10.311 -1.229 16.861 1.00 98.81 159 ARG A C 1
ATOM 1177 O O . ARG A 1 159 ? -10.227 -0.081 17.284 1.00 98.81 159 ARG A O 1
ATOM 1184 N N . ILE A 1 160 ? -10.683 -1.525 15.623 1.00 98.88 160 ILE A N 1
ATOM 1185 C CA . ILE A 1 160 ? -11.205 -0.561 14.656 1.00 98.88 160 ILE A CA 1
ATOM 1186 C C . ILE A 1 160 ? -12.730 -0.698 14.619 1.00 98.88 160 ILE A C 1
ATOM 1188 O O . ILE A 1 160 ? -13.244 -1.803 14.458 1.00 98.88 160 ILE A O 1
ATOM 1192 N N . PHE A 1 161 ? -13.445 0.413 14.750 1.00 98.88 161 PHE A N 1
ATOM 1193 C CA . PHE A 1 161 ? -14.894 0.493 14.586 1.00 98.88 161 PHE A CA 1
ATOM 1194 C C . PHE A 1 161 ? -15.222 1.127 13.235 1.00 98.88 161 PHE A C 1
ATOM 1196 O O . PHE A 1 161 ? -14.736 2.216 12.941 1.00 98.88 161 PHE A O 1
ATOM 1203 N N . GLU A 1 162 ? -16.014 0.455 12.408 1.00 98.81 162 GLU A N 1
ATOM 1204 C CA . GLU A 1 162 ? -16.409 0.913 11.072 1.00 98.81 162 GLU A CA 1
ATOM 1205 C C . GLU A 1 162 ? -17.920 1.113 11.007 1.00 98.81 162 GLU A C 1
ATOM 1207 O O . GLU A 1 162 ? -18.680 0.259 11.455 1.00 98.81 162 GLU A O 1
ATOM 1212 N N . LYS A 1 163 ? -18.355 2.233 10.427 1.00 98.75 163 LYS A N 1
ATOM 1213 C CA . LYS A 1 163 ? -19.769 2.585 10.293 1.00 98.75 163 LYS A CA 1
ATOM 1214 C C . LYS A 1 163 ? -20.473 1.670 9.298 1.00 98.75 163 LYS A C 1
ATOM 1216 O O . LYS A 1 163 ? -21.590 1.230 9.551 1.00 98.75 163 LYS A O 1
ATOM 1221 N N . GLU A 1 164 ? -19.836 1.424 8.164 1.00 98.56 164 GLU A N 1
ATOM 1222 C CA . GLU A 1 164 ? -20.417 0.673 7.061 1.00 98.56 164 GLU A CA 1
ATOM 1223 C C . GLU A 1 164 ? -20.337 -0.846 7.289 1.00 98.56 164 GLU A C 1
ATOM 1225 O O . GLU A 1 164 ? -19.653 -1.344 8.183 1.00 98.56 164 GLU A O 1
ATOM 1230 N N . ALA A 1 165 ? -21.048 -1.615 6.461 1.00 98.19 165 ALA A N 1
ATOM 1231 C CA . ALA A 1 165 ? -20.992 -3.082 6.482 1.00 98.19 165 ALA A CA 1
ATOM 1232 C C . ALA A 1 165 ? -19.735 -3.656 5.792 1.00 98.19 165 ALA A C 1
ATOM 1234 O O . ALA A 1 165 ? -19.525 -4.869 5.797 1.00 98.19 165 ALA A O 1
ATOM 1235 N N . TYR A 1 166 ? -18.910 -2.799 5.187 1.00 98.06 166 TYR A N 1
ATOM 1236 C CA . TYR A 1 166 ? -17.682 -3.155 4.483 1.00 98.06 166 TYR A CA 1
ATOM 1237 C C . TYR A 1 166 ? -16.481 -2.412 5.075 1.00 98.06 166 TYR A C 1
ATOM 1239 O O . TYR A 1 166 ? -16.623 -1.385 5.728 1.00 98.06 166 TYR A O 1
ATOM 1247 N N . VAL A 1 167 ? -15.284 -2.926 4.805 1.00 98.50 167 VAL A N 1
ATOM 1248 C CA . VAL A 1 167 ? -14.002 -2.388 5.281 1.00 98.50 167 VAL A CA 1
ATOM 1249 C C . VAL A 1 167 ? -13.160 -1.860 4.116 1.00 98.50 167 VAL A C 1
ATOM 1251 O O . VAL A 1 167 ? -13.432 -2.181 2.960 1.00 98.50 167 VAL A O 1
ATOM 1254 N N . GLY A 1 168 ? -12.133 -1.060 4.408 1.00 98.06 168 GLY A N 1
ATOM 1255 C CA . GLY A 1 168 ? -11.180 -0.514 3.429 1.00 98.06 168 GLY A CA 1
ATOM 1256 C C . GLY A 1 168 ? -11.432 0.946 3.036 1.00 98.06 168 GLY A C 1
ATOM 1257 O O . GLY A 1 168 ? -10.618 1.543 2.330 1.00 98.06 168 GLY A O 1
ATOM 1258 N N . GLY A 1 169 ? -12.520 1.555 3.519 1.00 98.50 169 GLY A N 1
ATOM 1259 C CA . GLY A 1 169 ? -12.877 2.946 3.226 1.00 98.50 169 GLY A CA 1
ATOM 1260 C C . GLY A 1 169 ? -13.018 3.208 1.722 1.00 98.50 169 GLY A C 1
ATOM 1261 O O . GLY A 1 169 ? -13.529 2.363 0.986 1.00 98.50 169 GLY A O 1
ATOM 1262 N N . LEU A 1 170 ? -12.512 4.357 1.258 1.00 98.69 170 LEU A N 1
ATOM 1263 C CA . LEU A 1 170 ? -12.581 4.768 -0.154 1.00 98.69 170 LEU A CA 1
ATOM 1264 C C . LEU A 1 170 ? -11.928 3.769 -1.118 1.00 98.69 170 LEU A C 1
ATOM 1266 O O . LEU A 1 170 ? -12.378 3.642 -2.256 1.00 98.69 170 LEU A O 1
ATOM 1270 N N . SER A 1 171 ? -10.901 3.040 -0.666 1.00 98.56 171 SER A N 1
ATOM 1271 C CA . SER A 1 171 ? -10.249 1.994 -1.463 1.00 98.56 171 SER A CA 1
ATOM 1272 C C . SER A 1 171 ? -11.222 0.896 -1.887 1.00 98.56 171 SER A C 1
ATOM 1274 O O . SER A 1 171 ? -11.065 0.333 -2.963 1.00 98.56 171 SER A O 1
ATOM 1276 N N . SER A 1 172 ? -12.232 0.622 -1.061 1.00 98.31 172 SER A N 1
ATOM 1277 C CA . SER A 1 172 ? -13.273 -0.370 -1.333 1.00 98.31 172 SER A CA 1
ATOM 1278 C C . SER A 1 172 ? -14.522 0.233 -1.968 1.00 98.31 172 SER A C 1
ATOM 1280 O O . SER A 1 172 ? -15.156 -0.415 -2.794 1.00 98.31 172 SER A O 1
ATOM 1282 N N . SER A 1 173 ? -14.916 1.440 -1.550 1.00 98.25 173 SER A N 1
ATOM 1283 C CA . SER A 1 173 ? -16.218 2.009 -1.917 1.00 98.25 173 SER A CA 1
ATOM 1284 C C . SER A 1 173 ? -16.214 2.840 -3.191 1.00 98.25 173 SER A C 1
ATOM 1286 O O . SER A 1 173 ? -17.253 2.953 -3.835 1.00 98.25 173 SER A O 1
ATOM 1288 N N . GLU A 1 174 ? -15.082 3.453 -3.543 1.00 98.62 174 GLU A N 1
ATOM 1289 C CA . GLU A 1 174 ? -15.037 4.472 -4.598 1.00 98.62 174 GLU A CA 1
ATOM 1290 C C . GLU A 1 174 ? -13.940 4.244 -5.634 1.00 98.62 174 GLU A C 1
ATOM 1292 O O . GLU A 1 174 ? -14.155 4.529 -6.815 1.00 98.62 174 GLU A O 1
ATOM 1297 N N . ILE A 1 175 ? -12.763 3.741 -5.239 1.00 98.62 175 ILE A N 1
ATOM 1298 C CA . ILE A 1 175 ? -11.707 3.474 -6.219 1.00 98.62 175 ILE A CA 1
ATOM 1299 C C . ILE A 1 175 ? -12.176 2.342 -7.149 1.00 98.62 175 ILE A C 1
ATOM 1301 O O . ILE A 1 175 ? -12.474 1.248 -6.677 1.00 98.62 175 ILE A O 1
ATOM 1305 N N . PRO A 1 176 ? -12.234 2.564 -8.477 1.00 98.56 176 PRO A N 1
ATOM 1306 C CA . PRO A 1 176 ? -12.822 1.580 -9.377 1.00 98.56 176 PRO A CA 1
ATOM 1307 C C . PRO A 1 176 ? -12.028 0.272 -9.452 1.00 98.56 176 PRO A C 1
ATOM 1309 O O . PRO A 1 176 ? -10.797 0.301 -9.495 1.00 98.56 176 PRO A O 1
ATOM 1312 N N . GLN A 1 177 ? -12.735 -0.849 -9.628 1.00 98.50 177 GLN A N 1
ATOM 1313 C CA . GLN A 1 177 ? -12.165 -2.201 -9.753 1.00 98.50 177 GLN A CA 1
ATOM 1314 C C . GLN A 1 177 ? -11.084 -2.316 -10.845 1.00 98.50 177 GLN A C 1
ATOM 1316 O O . GLN A 1 177 ? -10.057 -2.957 -10.636 1.00 98.50 177 GLN A O 1
ATOM 1321 N N . TYR A 1 178 ? -11.264 -1.643 -11.988 1.00 98.25 178 TYR A N 1
ATOM 1322 C CA . TYR A 1 178 ? -10.284 -1.626 -13.086 1.00 98.25 178 TYR A CA 1
ATOM 1323 C C . TYR A 1 178 ? -8.988 -0.859 -12.745 1.00 98.25 178 TYR A C 1
ATOM 1325 O O . TYR A 1 178 ? -8.025 -0.887 -13.512 1.00 98.25 178 TYR A O 1
ATOM 1333 N N . ARG A 1 179 ? -8.939 -0.156 -11.601 1.00 98.56 179 ARG A N 1
ATOM 1334 C CA . ARG A 1 179 ? -7.722 0.458 -11.039 1.00 98.56 179 ARG A CA 1
ATOM 1335 C C . ARG A 1 179 ? -7.244 -0.253 -9.779 1.00 98.56 179 ARG A C 1
ATOM 1337 O O . ARG A 1 179 ? -6.050 -0.521 -9.684 1.00 98.56 179 ARG A O 1
ATOM 1344 N N . LEU A 1 180 ? -8.138 -0.579 -8.851 1.00 98.75 180 LEU A N 1
ATOM 1345 C CA . LEU A 1 180 ? -7.814 -1.249 -7.595 1.00 98.75 180 LEU A CA 1
ATOM 1346 C C . LEU A 1 180 ? -8.773 -2.423 -7.373 1.00 98.75 180 LEU A C 1
ATOM 1348 O O . LEU A 1 180 ? -9.922 -2.205 -6.997 1.00 98.75 180 LEU A O 1
ATOM 1352 N N . PRO A 1 181 ? -8.318 -3.659 -7.609 1.00 98.56 181 PRO A N 1
ATOM 1353 C CA . PRO A 1 181 ? -9.120 -4.836 -7.328 1.00 98.56 181 PRO A CA 1
ATOM 1354 C C . PRO A 1 181 ? -9.448 -4.983 -5.837 1.00 98.56 181 PRO A C 1
ATOM 1356 O O . PRO A 1 181 ? -8.562 -4.857 -4.994 1.00 98.56 181 PRO A O 1
ATOM 1359 N N . TYR A 1 182 ? -10.700 -5.299 -5.496 1.00 98.06 182 TYR A N 1
ATOM 1360 C CA . TYR A 1 182 ? -11.132 -5.434 -4.095 1.00 98.06 182 TYR A CA 1
ATOM 1361 C C . TYR A 1 182 ? -10.323 -6.468 -3.288 1.00 98.06 182 TYR A C 1
ATOM 1363 O O . TYR A 1 182 ? -10.042 -6.274 -2.106 1.00 98.06 182 TYR A O 1
ATOM 1371 N N . ASP A 1 183 ? -9.874 -7.547 -3.932 1.00 98.38 183 ASP A N 1
ATOM 1372 C CA . ASP A 1 183 ? -9.071 -8.599 -3.303 1.00 98.38 183 ASP A CA 1
ATOM 1373 C C . ASP A 1 183 ? -7.663 -8.126 -2.892 1.00 98.38 183 ASP A C 1
ATOM 1375 O O . ASP A 1 183 ? -6.950 -8.825 -2.172 1.00 98.38 183 ASP A O 1
ATOM 1379 N N . VAL A 1 184 ? -7.209 -6.964 -3.369 1.00 98.69 184 VAL A N 1
ATOM 1380 C CA . VAL A 1 184 ? -5.999 -6.287 -2.874 1.00 98.69 184 VAL A CA 1
ATOM 1381 C C . VAL A 1 184 ? -6.244 -5.696 -1.495 1.00 98.69 184 VAL A C 1
ATOM 1383 O O . VAL A 1 184 ? -5.431 -5.897 -0.596 1.00 98.69 184 VAL A O 1
ATOM 1386 N N . VAL A 1 185 ? -7.370 -5.003 -1.332 1.00 98.62 185 VAL A N 1
ATOM 1387 C CA . VAL A 1 185 ? -7.747 -4.361 -0.071 1.00 98.62 185 VAL A CA 1
ATOM 1388 C C . VAL A 1 185 ? -7.995 -5.420 1.000 1.00 98.62 185 VAL A C 1
ATOM 1390 O O . VAL A 1 185 ? -7.486 -5.301 2.111 1.00 98.62 185 VAL A O 1
ATOM 1393 N N . ASP A 1 186 ? -8.701 -6.495 0.642 1.00 98.50 186 ASP A N 1
ATOM 1394 C CA . ASP A 1 186 ? -8.934 -7.639 1.528 1.00 98.50 186 ASP A CA 1
ATOM 1395 C C . ASP A 1 186 ? -7.615 -8.277 1.996 1.00 98.50 186 ASP A C 1
ATOM 1397 O O . ASP A 1 186 ? -7.398 -8.459 3.192 1.00 98.50 186 ASP A O 1
ATOM 1401 N N . PHE A 1 187 ? -6.673 -8.508 1.074 1.00 98.81 187 PHE A N 1
ATOM 1402 C CA . PHE A 1 187 ? -5.346 -9.034 1.404 1.00 98.81 187 PHE A CA 1
ATOM 1403 C C . PHE A 1 187 ? -4.607 -8.178 2.447 1.00 98.81 187 PHE A C 1
ATOM 1405 O O . PHE A 1 187 ? -4.064 -8.720 3.409 1.00 98.81 187 PHE A O 1
ATOM 1412 N N . GLU A 1 188 ? -4.581 -6.855 2.279 1.00 98.81 188 GLU A N 1
ATOM 1413 C CA . GLU A 1 188 ? -3.890 -5.966 3.220 1.00 98.81 188 GLU A CA 1
ATOM 1414 C C . GLU A 1 188 ? -4.578 -5.953 4.587 1.00 98.81 188 GLU A C 1
ATOM 1416 O O . GLU A 1 188 ? -3.903 -5.977 5.616 1.00 98.81 188 GLU A O 1
ATOM 1421 N N . ILE A 1 189 ? -5.912 -5.996 4.617 1.00 98.75 189 ILE A N 1
ATOM 1422 C CA . ILE A 1 189 ? -6.693 -6.081 5.855 1.00 98.75 189 ILE A CA 1
ATOM 1423 C C . ILE A 1 189 ? -6.417 -7.392 6.597 1.00 98.75 189 ILE A C 1
ATOM 1425 O O . ILE A 1 189 ? -6.267 -7.375 7.821 1.00 98.75 189 ILE A O 1
ATOM 1429 N N . GLU A 1 190 ? -6.294 -8.515 5.890 1.00 98.75 190 GLU A N 1
ATOM 1430 C CA . GLU A 1 190 ? -5.929 -9.792 6.508 1.00 98.75 190 GLU A CA 1
ATOM 1431 C C . GLU A 1 190 ? -4.525 -9.750 7.131 1.00 98.75 190 GLU A C 1
ATOM 1433 O O . GLU A 1 190 ? -4.344 -10.247 8.243 1.00 98.75 190 GLU A O 1
ATOM 1438 N N . LEU A 1 191 ? -3.551 -9.063 6.515 1.00 98.81 191 LEU A N 1
ATOM 1439 C CA . LEU A 1 191 ? -2.241 -8.846 7.149 1.00 98.81 191 LEU A CA 1
ATOM 1440 C C . LEU A 1 191 ? -2.344 -8.030 8.448 1.00 98.81 191 LEU A C 1
ATOM 1442 O O . LEU A 1 191 ? -1.588 -8.276 9.393 1.00 98.81 191 LEU A O 1
ATOM 1446 N N . VAL A 1 192 ? -3.261 -7.058 8.518 1.00 98.56 192 VAL A N 1
ATOM 1447 C CA . VAL A 1 192 ? -3.525 -6.298 9.754 1.00 98.56 192 VAL A CA 1
ATOM 1448 C C . VAL A 1 192 ? -4.141 -7.206 10.825 1.00 98.56 192 VAL A C 1
ATOM 1450 O O . VAL A 1 192 ? -3.689 -7.202 11.974 1.00 98.56 192 VAL A O 1
ATOM 1453 N N . LYS A 1 193 ? -5.129 -8.031 10.457 1.00 98.62 193 LYS A N 1
ATOM 1454 C CA . LYS A 1 193 ? -5.784 -8.987 11.368 1.00 98.62 193 LYS A CA 1
ATOM 1455 C C . LYS A 1 193 ? -4.839 -10.074 11.870 1.00 98.62 193 LYS A C 1
ATOM 1457 O O . LYS A 1 193 ? -4.941 -10.465 13.031 1.00 98.62 193 LYS A O 1
ATOM 1462 N N . ASP A 1 194 ? -3.884 -10.517 11.053 1.00 98.56 194 ASP A N 1
ATOM 1463 C CA . ASP A 1 194 ? -2.840 -11.465 11.459 1.00 98.56 194 ASP A CA 1
ATOM 1464 C C . ASP A 1 194 ? -2.019 -10.961 12.670 1.00 98.56 194 ASP A C 1
ATOM 1466 O O . ASP A 1 194 ? -1.469 -11.763 13.425 1.00 98.56 194 ASP A O 1
ATOM 1470 N N . LEU A 1 195 ? -1.973 -9.642 12.917 1.00 98.19 195 LEU A N 1
ATOM 1471 C CA . LEU A 1 195 ? -1.340 -9.055 14.107 1.00 98.19 195 LEU A CA 1
ATOM 1472 C C . LEU A 1 195 ? -2.249 -8.975 15.347 1.00 98.19 195 LEU A C 1
ATOM 1474 O O . LEU A 1 195 ? -1.831 -8.419 16.370 1.00 98.19 195 LEU A O 1
ATOM 1478 N N . GLY A 1 196 ? -3.472 -9.505 15.272 1.00 97.44 196 GLY A N 1
ATOM 1479 C CA . GLY A 1 196 ? -4.457 -9.517 16.357 1.00 97.44 196 GLY A CA 1
ATOM 1480 C C . GLY A 1 196 ? -5.368 -8.288 16.420 1.00 97.44 196 GLY A C 1
ATOM 1481 O O . GLY A 1 196 ? -6.118 -8.144 17.383 1.00 97.44 196 GLY A O 1
ATOM 1482 N N . VAL A 1 197 ? -5.324 -7.402 15.419 1.00 98.62 197 VAL A N 1
ATOM 1483 C CA . VAL A 1 197 ? -6.227 -6.243 15.340 1.00 98.62 197 VAL A CA 1
ATOM 1484 C C . VAL A 1 197 ? -7.657 -6.719 15.086 1.00 98.62 197 VAL A C 1
ATOM 1486 O O . VAL A 1 197 ? -7.915 -7.493 14.165 1.00 98.62 197 VAL A O 1
ATOM 1489 N N . GLN A 1 198 ? -8.598 -6.227 15.889 1.00 98.69 198 GLN A N 1
ATOM 1490 C CA . GLN A 1 198 ? -10.020 -6.537 15.754 1.00 98.69 198 GLN A CA 1
ATOM 1491 C C . GLN A 1 198 ? -10.737 -5.452 14.952 1.00 98.69 198 GLN A C 1
ATOM 1493 O O . GLN A 1 198 ? -10.406 -4.274 15.071 1.00 98.69 198 GLN A O 1
ATOM 1498 N N . ILE A 1 199 ? -11.742 -5.834 14.167 1.00 98.81 199 ILE A N 1
ATOM 1499 C CA . ILE A 1 199 ? -12.559 -4.900 13.386 1.00 98.81 199 ILE A CA 1
ATOM 1500 C C . ILE A 1 199 ? -14.033 -5.200 13.665 1.00 98.81 199 ILE A C 1
ATOM 1502 O O . ILE A 1 199 ? -14.454 -6.352 13.568 1.00 98.81 199 ILE A O 1
ATOM 1506 N N . GLU A 1 200 ? -14.797 -4.175 14.031 1.00 98.56 200 GLU A N 1
ATOM 1507 C CA . GLU A 1 200 ? -16.230 -4.248 14.321 1.00 98.56 200 GLU A CA 1
ATOM 1508 C C . GLU A 1 200 ? -16.979 -3.270 13.405 1.00 98.56 200 GLU A C 1
ATOM 1510 O O . GLU A 1 200 ? -16.844 -2.054 13.541 1.00 98.56 200 GLU A O 1
ATOM 1515 N N . CYS A 1 201 ? -17.734 -3.808 12.447 1.00 98.62 201 CYS A N 1
ATOM 1516 C CA . CYS A 1 201 ? -18.548 -3.035 11.505 1.00 98.62 201 CYS A CA 1
ATOM 1517 C C . CYS A 1 201 ? -19.921 -2.667 12.092 1.00 98.62 201 CYS A C 1
ATOM 1519 O O . CYS A 1 201 ? -20.359 -3.249 13.085 1.00 98.62 201 CYS A O 1
ATOM 1521 N N . GLY A 1 202 ? -20.629 -1.739 11.442 1.00 98.44 202 GLY A N 1
ATOM 1522 C CA . GLY A 1 202 ? -21.930 -1.244 11.896 1.00 98.44 202 GLY A CA 1
ATOM 1523 C C . GLY A 1 202 ? -21.864 -0.341 13.132 1.00 98.44 202 GLY A C 1
ATOM 1524 O O . GLY A 1 202 ? -22.881 -0.174 13.800 1.00 98.44 202 GLY A O 1
ATOM 1525 N N . ARG A 1 203 ? -20.686 0.209 13.455 1.00 98.38 203 ARG A N 1
ATOM 1526 C CA . ARG A 1 203 ? -20.446 1.076 14.615 1.00 98.38 203 ARG A CA 1
ATOM 1527 C C . ARG A 1 203 ? -19.952 2.449 14.176 1.00 98.38 203 ARG A C 1
ATOM 1529 O O . ARG A 1 203 ? -18.908 2.566 13.537 1.00 98.38 203 ARG A O 1
ATOM 1536 N N . ALA A 1 204 ? -20.686 3.498 14.521 1.00 97.88 204 ALA A N 1
ATOM 1537 C CA . ALA A 1 204 ? -20.425 4.857 14.062 1.00 97.88 204 ALA A CA 1
ATOM 1538 C C . ALA A 1 204 ? -19.981 5.764 15.212 1.00 97.88 204 ALA A C 1
ATOM 1540 O O . ALA A 1 204 ? -20.573 5.753 16.288 1.00 97.88 204 ALA A O 1
ATOM 1541 N N . LEU A 1 205 ? -18.991 6.625 14.955 1.00 98.00 205 LEU A N 1
ATOM 1542 C CA . LEU A 1 205 ? -18.758 7.797 15.799 1.00 98.00 205 LEU A CA 1
ATOM 1543 C C . LEU A 1 205 ? -19.904 8.785 15.568 1.00 98.00 205 LEU A C 1
ATOM 1545 O O . LEU A 1 205 ? -19.954 9.470 14.547 1.00 98.00 205 LEU A O 1
ATOM 1549 N N . SER A 1 206 ? -20.849 8.791 16.499 1.00 97.56 206 SER A N 1
ATOM 1550 C CA . SER A 1 206 ? -22.095 9.550 16.455 1.00 97.56 206 SER A CA 1
ATOM 1551 C C . SER A 1 206 ? -22.646 9.677 17.873 1.00 97.56 206 SER A C 1
ATOM 1553 O O . SER A 1 206 ? -22.420 8.803 18.706 1.00 97.56 206 SER A O 1
ATOM 1555 N N . THR A 1 207 ? -23.427 10.721 18.146 1.00 96.75 207 THR A N 1
ATOM 1556 C CA . THR A 1 207 ? -24.095 10.907 19.447 1.00 96.75 207 THR A CA 1
ATOM 1557 C C . THR A 1 207 ? -25.044 9.765 19.821 1.00 96.75 207 THR A C 1
ATOM 1559 O O . THR A 1 207 ? -25.354 9.612 20.997 1.00 96.75 207 THR A O 1
ATOM 1562 N N . ASP A 1 208 ? -25.471 8.965 18.841 1.00 96.44 208 ASP A N 1
ATOM 1563 C CA . ASP A 1 208 ? -26.401 7.843 19.021 1.00 96.44 208 ASP A CA 1
ATOM 1564 C C . ASP A 1 208 ? -25.707 6.467 19.137 1.00 96.44 208 ASP A C 1
ATOM 1566 O O . ASP A 1 208 ? -26.390 5.454 19.282 1.00 96.44 208 ASP A O 1
ATOM 1570 N N . ASP A 1 209 ? -24.370 6.399 19.048 1.00 97.81 209 ASP A N 1
ATOM 1571 C CA . ASP A 1 209 ? -23.601 5.147 19.162 1.00 97.81 209 ASP A CA 1
ATOM 1572 C C . ASP A 1 209 ? -22.269 5.359 19.909 1.00 97.81 209 ASP A C 1
ATOM 1574 O O . ASP A 1 209 ? -22.258 5.412 21.140 1.00 97.81 209 ASP A O 1
ATOM 1578 N N . LEU A 1 210 ? -21.138 5.481 19.202 1.00 97.38 210 LEU A N 1
ATOM 1579 C CA . LEU A 1 210 ? -19.831 5.674 19.829 1.00 97.38 210 LEU A CA 1
ATOM 1580 C C . LEU A 1 210 ? -19.552 7.162 20.031 1.00 97.38 210 LEU A C 1
ATOM 1582 O O . LEU A 1 210 ? -19.630 7.947 19.087 1.00 97.38 210 LEU A O 1
ATOM 1586 N N . THR A 1 211 ? -19.121 7.534 21.236 1.00 97.19 211 THR A N 1
ATOM 1587 C CA . THR A 1 211 ? -18.598 8.873 21.544 1.00 97.19 211 THR A CA 1
ATOM 1588 C C . THR A 1 211 ? -17.219 8.776 22.203 1.00 97.19 211 THR A C 1
ATOM 1590 O O . THR A 1 211 ? -16.732 7.682 22.480 1.00 97.19 211 THR A O 1
ATOM 1593 N N . ILE A 1 212 ? -16.555 9.916 22.411 1.00 95.31 212 ILE A N 1
ATOM 1594 C CA . ILE A 1 212 ? -15.254 9.976 23.101 1.00 95.31 212 ILE A CA 1
ATOM 1595 C C . ILE A 1 212 ? -15.419 9.904 24.634 1.00 95.31 212 ILE A C 1
ATOM 1597 O O . ILE A 1 212 ? -14.468 9.536 25.323 1.00 95.31 212 ILE A O 1
ATOM 1601 N N . GLN A 1 213 ? -16.590 10.295 25.154 1.00 85.19 213 GLN A N 1
ATOM 1602 C CA . GLN A 1 213 ? -16.892 10.370 26.590 1.00 85.19 213 GLN A CA 1
ATOM 1603 C C . GLN A 1 213 ? -17.357 9.029 27.156 1.00 85.19 213 GLN A C 1
ATOM 1605 O O . GLN A 1 213 ? -18.021 8.269 26.415 1.00 85.19 213 GLN A O 1
#

Radius of gyration: 18.74 Å; chains: 1; bounding box: 49×31×61 Å

pLDDT: mean 97.64, std 4.24, range [56.09, 98.94]

Organism: NCBI:txid1563983

Foldseek 3Di:
DDDCVPPLAAPDPLADDLVRLLVLLVVAPLDDVQQLLVQAPLSQSLSQLSPCSNVVNLVRNLCSQCVSALLQLLCLQDPPSCNGSQVRAPQCPDPVGGGSSSNNSNVSNVVVLVVVDAADADPPQADVPLADAAEAEAQERVLLRVLQVNLNNRRQHAEYEHQAPDHHPCLQPPDGCSRHNPVSSVSSVRNSVSSVYHYHYNAHDDPVGDDPD

Sequence (213 aa):
SCTLTNNFDDIKHTTLSERGALKEASRCLKCADAPCQKSCPTQIDVKSFITSISNKNYYGAAKEILSDNPLGLTCGMVCPTSDLCVGGCNLAATEEGPINIGGLQHFAVDIFKKMKLKQTRIPGQSVKYADTKIALIGCGPASLSCATFLARLGYDHIRIFEKEAYVGGLSSSEIPQYRLPYDVVDFEIELVKDLGVQIECGRALSTDDLTIQ

Secondary structure (DSSP, 8-state):
----TT------TT---HHHHHHHHHH----TT-HHHHTSTT---HHHHHHHHHTT-HHHHHHHHHHH-TTHHHHHHH--GGGTTTTT-GGGGSTT-S--HHHHHHHHHHHHHHTTPPP-PPTT---TTTT-EEEEES-SHHHHHHHHHHHHHT-SEEEEEESSSSSSTHHHHTS-TTTS-HHHHHHHHHHHHTTT-EEEES--BSTTSB---

InterPro domains:
  IPR009051 Alpha-helical ferredoxin [G3DSA:1.10.1060.10] (2-129)
  IPR028261 Dihydroprymidine dehydrogenase domain II [PF14691] (6-116)
  IPR036188 FAD/NAD(P)-binding domain superfamily [G3DSA:3.50.50.60] (130-213)